Protein AF-A0A939KCB7-F1 (afdb_monomer)

Secondary structure (DSSP, 8-state):
-PPPP----EEEHHHHHHHHT--HHHHHHHHHTTSS--BSSSSS-EEEHHHHHHHH--STT----PPPHHHHHHHHHHHTT-HHHHHHHHHHHHHHHHHTPPPSS---TT--HHHHHHHHHHHHHHTT-HHHHHHHHHHHHTT-S--TT--TT-HHHHHHHHHHHHHHHHHHHHTT-HHHHHHHHHH-TT----------

Mean predicted align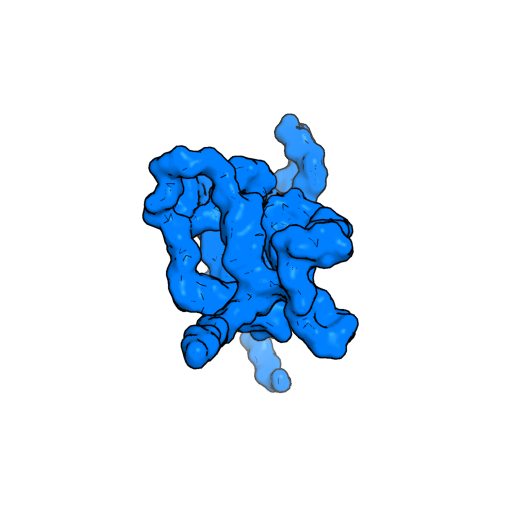ed error: 9.5 Å

Nearest PDB structures (foldseek):
  6amk-assembly1_B  TM=8.066E-01  e=1.937E+00  Streptomyces venezuelae
  6hc2-assembly4_S  TM=4.510E-01  e=2.033E+00  Homo sapiens
  3ro2-assembly1_A  TM=5.118E-01  e=3.640E+00  Mus musculus

Structure (mmCIF, N/CA/C/O backbone):
data_AF-A0A939KCB7-F1
#
_entry.id   AF-A0A939KCB7-F1
#
loop_
_atom_site.group_PDB
_atom_site.id
_atom_site.type_symbol
_atom_site.label_atom_id
_atom_site.label_alt_id
_atom_site.label_comp_id
_atom_site.label_asym_id
_atom_site.label_entity_id
_atom_site.label_seq_id
_atom_site.pdbx_PDB_ins_code
_atom_site.Cartn_x
_atom_site.Cartn_y
_atom_site.Cartn_z
_atom_site.occupancy
_atom_site.B_iso_or_equiv
_atom_site.auth_seq_id
_atom_site.auth_comp_id
_atom_site.auth_asym_id
_atom_site.auth_atom_id
_atom_site.pdbx_PDB_model_num
ATOM 1 N N . MET A 1 1 ? -38.068 9.676 14.113 1.00 33.22 1 MET A N 1
ATOM 2 C CA . MET A 1 1 ? -37.874 9.078 12.777 1.00 33.22 1 MET A CA 1
ATOM 3 C C . MET A 1 1 ? -36.392 9.150 12.496 1.00 33.22 1 MET A C 1
ATOM 5 O O . MET A 1 1 ? -35.868 10.243 12.338 1.00 33.22 1 MET A O 1
ATOM 9 N N . SER A 1 2 ? -35.721 8.011 12.637 1.00 35.91 2 SER A N 1
ATOM 10 C CA . SER A 1 2 ? -34.268 7.893 12.595 1.00 35.91 2 SER A CA 1
ATOM 11 C C . SER A 1 2 ? -33.735 8.398 11.261 1.00 35.91 2 SER A C 1
ATOM 13 O O . SER A 1 2 ? -34.166 7.926 10.210 1.00 35.91 2 SER A O 1
ATOM 15 N N . ALA A 1 3 ? -32.809 9.355 11.316 1.00 35.06 3 ALA A N 1
ATOM 16 C CA . ALA A 1 3 ? -31.925 9.624 10.198 1.00 35.06 3 ALA A CA 1
ATOM 17 C C . ALA A 1 3 ? -31.264 8.291 9.834 1.00 35.06 3 ALA A C 1
ATOM 19 O O . ALA A 1 3 ? -30.679 7.636 10.697 1.00 35.06 3 ALA A O 1
ATOM 20 N N . LEU A 1 4 ? -31.449 7.848 8.593 1.00 31.42 4 LEU A N 1
ATOM 21 C CA . LEU A 1 4 ? -30.715 6.711 8.060 1.00 31.42 4 LEU A CA 1
ATOM 22 C C . LEU A 1 4 ? -29.227 7.044 8.239 1.00 31.42 4 LEU A C 1
ATOM 24 O O . LEU A 1 4 ? -28.799 8.074 7.710 1.00 31.42 4 LEU A O 1
ATOM 28 N N . PRO A 1 5 ? -28.457 6.270 9.025 1.00 42.94 5 PRO A N 1
ATOM 29 C CA . PRO A 1 5 ? -27.040 6.538 9.157 1.00 42.94 5 PRO A CA 1
ATOM 30 C C . PRO A 1 5 ? -26.439 6.418 7.761 1.00 42.94 5 PRO A C 1
ATOM 32 O O . PRO A 1 5 ? -26.703 5.448 7.044 1.00 42.94 5 PRO A O 1
ATOM 35 N N . CYS A 1 6 ? -25.681 7.437 7.358 1.00 38.88 6 CYS A N 1
ATOM 36 C CA . CYS A 1 6 ? -24.806 7.383 6.195 1.00 38.88 6 CYS A CA 1
ATOM 37 C C . CYS A 1 6 ? -24.128 6.003 6.149 1.00 38.88 6 CYS A C 1
ATOM 39 O O . CYS A 1 6 ? -23.821 5.469 7.219 1.00 38.88 6 CYS A O 1
ATOM 41 N N . PRO A 1 7 ? -23.875 5.394 4.976 1.00 49.75 7 PRO A N 1
ATOM 42 C CA . PRO A 1 7 ? -23.088 4.169 4.941 1.00 49.75 7 PRO A CA 1
ATOM 43 C C . PRO A 1 7 ? -21.740 4.482 5.595 1.00 49.75 7 PRO A C 1
ATOM 45 O O . PRO A 1 7 ? -20.916 5.187 5.017 1.00 49.75 7 PRO A O 1
ATOM 48 N N . HIS A 1 8 ? -21.548 4.040 6.839 1.00 58.16 8 HIS A N 1
ATOM 49 C CA . HIS A 1 8 ? -20.306 4.248 7.561 1.00 58.16 8 HIS A CA 1
ATOM 50 C C . HIS A 1 8 ? -19.252 3.436 6.814 1.00 58.16 8 HIS A C 1
ATOM 52 O O . HIS A 1 8 ? -19.187 2.212 6.941 1.00 58.16 8 HIS A O 1
ATOM 58 N N . LEU A 1 9 ? -18.481 4.117 5.962 1.00 83.44 9 LEU A N 1
ATOM 59 C CA . LEU A 1 9 ? -17.358 3.527 5.250 1.00 83.44 9 LEU A CA 1
ATOM 60 C C . LEU A 1 9 ? -16.441 2.921 6.309 1.00 83.44 9 LEU A C 1
ATOM 62 O O . LEU A 1 9 ? -16.052 3.589 7.269 1.00 83.44 9 LEU A O 1
ATOM 66 N N . SER A 1 10 ? -16.191 1.625 6.181 1.00 89.44 10 SER A N 1
ATOM 67 C CA . SER A 1 10 ? -15.516 0.839 7.202 1.00 89.44 10 SER A CA 1
ATOM 68 C C . SER A 1 10 ? -14.275 0.191 6.618 1.00 89.44 10 SER A C 1
ATOM 70 O O . SER A 1 10 ? -14.244 -0.176 5.444 1.00 89.44 10 SER A O 1
ATOM 72 N N . ILE A 1 11 ? -13.238 0.098 7.441 1.00 91.88 11 ILE A N 1
ATOM 73 C CA . ILE A 1 11 ? -11.943 -0.468 7.065 1.00 91.88 11 ILE A CA 1
ATOM 74 C C . ILE A 1 11 ? -11.497 -1.477 8.113 1.00 91.88 11 ILE A C 1
ATOM 76 O O . ILE A 1 11 ? -11.948 -1.445 9.264 1.00 91.88 11 ILE A O 1
ATOM 80 N N . SER A 1 12 ? -10.611 -2.393 7.728 1.00 94.06 12 SER A N 1
ATOM 81 C CA . SER A 1 12 ? -10.072 -3.359 8.682 1.00 94.06 12 SER A CA 1
ATOM 82 C C . SER A 1 12 ? -9.201 -2.731 9.752 1.00 94.06 12 SER A C 1
ATOM 84 O O . SER A 1 12 ? -8.573 -1.691 9.559 1.00 94.06 12 SER A O 1
ATOM 86 N N . LEU A 1 13 ? -9.083 -3.449 10.871 1.00 93.25 13 LEU A N 1
ATOM 87 C CA . LEU A 1 13 ? -8.170 -3.078 11.951 1.00 93.25 13 LEU A CA 1
ATOM 88 C C . LEU A 1 13 ? -6.715 -2.974 11.490 1.00 93.25 13 LEU A C 1
ATOM 90 O O . LEU A 1 13 ? -5.961 -2.195 12.060 1.00 93.25 13 LEU A O 1
ATOM 94 N N . HIS A 1 14 ? -6.312 -3.755 10.483 1.00 92.81 14 HIS A N 1
ATOM 95 C CA . HIS A 1 14 ? -4.952 -3.710 9.956 1.00 92.81 14 HIS A CA 1
ATOM 96 C C . HIS A 1 14 ? -4.709 -2.419 9.172 1.00 92.81 14 HIS A C 1
ATOM 98 O O . HIS A 1 14 ? -3.740 -1.714 9.434 1.00 92.81 14 HIS A O 1
ATOM 104 N N . THR A 1 15 ? -5.629 -2.049 8.281 1.00 92.00 15 THR A N 1
ATOM 105 C CA . THR A 1 15 ? -5.545 -0.772 7.563 1.00 92.00 15 THR A CA 1
ATOM 106 C C . THR A 1 15 ? -5.639 0.412 8.525 1.00 92.00 15 THR A C 1
ATOM 108 O O . THR A 1 15 ? -4.845 1.341 8.419 1.00 92.00 15 THR A O 1
ATOM 111 N N . ALA A 1 16 ? -6.516 0.351 9.533 1.00 91.00 16 ALA A N 1
ATOM 112 C CA . ALA A 1 16 ? -6.577 1.361 10.590 1.00 91.00 16 ALA A CA 1
ATOM 113 C C . ALA A 1 16 ? -5.251 1.466 11.364 1.00 91.00 16 ALA A C 1
ATOM 115 O O . ALA A 1 16 ? -4.752 2.564 11.587 1.00 91.00 16 ALA A O 1
ATOM 116 N N . ALA A 1 17 ? -4.645 0.335 11.732 1.00 90.50 17 ALA A N 1
ATOM 117 C CA . ALA A 1 17 ? -3.353 0.279 12.410 1.00 90.50 17 ALA A CA 1
ATOM 118 C C . ALA A 1 17 ? -2.234 0.943 11.592 1.00 90.50 17 ALA A C 1
ATOM 120 O O . ALA A 1 17 ? -1.508 1.785 12.125 1.00 90.50 17 ALA A O 1
ATOM 121 N N . ILE A 1 18 ? -2.134 0.613 10.300 1.00 89.31 18 ILE A N 1
ATOM 122 C CA . ILE A 1 18 ? -1.138 1.194 9.392 1.00 89.31 18 ILE A CA 1
ATOM 123 C C . ILE A 1 18 ? -1.331 2.701 9.239 1.00 89.31 18 ILE A C 1
ATOM 125 O O . ILE A 1 18 ? -0.363 3.446 9.425 1.00 89.31 18 ILE A O 1
ATOM 129 N N . LEU A 1 19 ? -2.568 3.138 8.977 1.00 86.56 19 LEU A N 1
ATOM 130 C CA . LEU A 1 19 ? -2.904 4.552 8.810 1.00 86.56 19 LEU A CA 1
ATOM 131 C C . LEU A 1 19 ? -2.641 5.371 10.070 1.00 86.56 19 LEU A C 1
ATOM 133 O O . LEU A 1 19 ? -2.214 6.509 9.945 1.00 86.56 19 LEU A O 1
ATOM 137 N N . THR A 1 20 ? -2.867 4.801 11.261 1.00 84.81 20 THR A N 1
ATOM 138 C CA . THR A 1 20 ? -2.694 5.524 12.532 1.00 84.81 20 THR A CA 1
ATOM 139 C C . THR A 1 20 ? -1.366 5.259 13.241 1.00 84.81 20 THR A C 1
ATOM 141 O O . THR A 1 20 ? -1.188 5.701 14.375 1.00 84.81 20 THR A O 1
ATOM 144 N N . GLY A 1 21 ? -0.472 4.454 12.658 1.00 83.31 21 GLY A N 1
ATOM 145 C CA . GLY A 1 21 ? 0.775 4.036 13.311 1.00 83.31 21 GLY A CA 1
ATOM 146 C C . GLY A 1 21 ? 0.582 3.343 14.664 1.00 83.31 21 GLY A C 1
ATOM 147 O O . GLY A 1 21 ? 1.484 3.342 15.497 1.00 83.31 21 GLY A O 1
ATOM 148 N N . ARG A 1 22 ? -0.599 2.763 14.909 1.00 87.31 22 ARG A N 1
ATOM 149 C CA . ARG A 1 22 ? -0.951 2.068 16.158 1.00 87.31 22 ARG A CA 1
ATOM 150 C C . ARG A 1 22 ? -1.017 0.578 15.896 1.00 87.31 22 ARG A C 1
ATOM 152 O O . ARG A 1 22 ? -1.257 0.153 14.777 1.00 87.31 22 ARG A O 1
ATOM 159 N N . SER A 1 23 ? -0.874 -0.235 16.936 1.00 90.56 23 SER A N 1
ATOM 160 C CA . SER A 1 23 ? -1.036 -1.681 16.781 1.00 90.56 23 SER A CA 1
ATOM 161 C C . SER A 1 23 ? -2.497 -2.067 16.507 1.00 90.56 23 SER A C 1
ATOM 163 O O . SER A 1 23 ? -3.430 -1.418 16.990 1.00 90.56 23 SER A O 1
ATOM 165 N N . VAL A 1 24 ? -2.708 -3.193 15.819 1.00 92.94 24 VAL A N 1
ATOM 166 C CA . VAL A 1 24 ? -4.040 -3.814 15.673 1.00 92.94 24 VAL A CA 1
ATOM 167 C C . VAL A 1 24 ? -4.677 -4.074 17.043 1.00 92.94 24 VAL A C 1
ATOM 169 O O . VAL A 1 24 ? -5.867 -3.829 17.225 1.00 92.94 24 VAL A O 1
ATOM 172 N N . ARG A 1 25 ? -3.877 -4.487 18.036 1.00 93.56 25 ARG A N 1
ATOM 173 C CA . ARG A 1 25 ? -4.332 -4.718 19.415 1.00 93.56 25 ARG A CA 1
ATOM 174 C C . ARG A 1 25 ? -4.902 -3.455 20.060 1.00 93.56 25 ARG A C 1
ATOM 176 O O . ARG A 1 25 ? -5.875 -3.534 20.800 1.00 93.56 25 ARG A O 1
ATOM 183 N N . THR A 1 26 ? -4.331 -2.287 19.770 1.00 92.38 26 THR A N 1
ATOM 184 C CA . THR A 1 26 ? -4.851 -0.999 20.250 1.00 92.38 26 THR A CA 1
ATOM 185 C C . THR A 1 26 ? -6.258 -0.748 19.713 1.00 92.38 26 THR A C 1
ATOM 187 O O . THR A 1 26 ? -7.134 -0.324 20.462 1.00 92.38 26 THR A O 1
ATOM 190 N N . TRP A 1 27 ? -6.496 -1.050 18.436 1.00 93.38 27 TRP A N 1
ATOM 191 C CA . TRP A 1 27 ? -7.820 -0.940 17.824 1.00 93.38 27 TRP A CA 1
ATOM 192 C C . TRP A 1 27 ? -8.809 -1.980 18.363 1.00 93.38 27 TRP A C 1
ATOM 194 O O . TRP A 1 27 ? -9.948 -1.629 18.655 1.00 93.38 27 TRP A O 1
ATOM 204 N N . GLN A 1 28 ? -8.369 -3.224 18.575 1.00 93.12 28 GLN A N 1
ATOM 205 C CA . GLN A 1 28 ? -9.179 -4.266 19.222 1.00 93.12 28 GLN A CA 1
ATOM 206 C C . GLN A 1 28 ? -9.618 -3.845 20.629 1.00 93.12 28 GLN A C 1
ATOM 208 O O . GLN A 1 28 ? -10.805 -3.875 20.933 1.00 93.12 28 GLN A O 1
ATOM 213 N N . ARG A 1 29 ? -8.685 -3.352 21.449 1.00 93.38 29 ARG A N 1
ATOM 214 C CA . ARG A 1 29 ? -8.977 -2.860 22.799 1.00 93.38 29 ARG A CA 1
ATOM 215 C C . ARG A 1 29 ? -9.996 -1.715 22.792 1.00 93.38 29 ARG A C 1
ATOM 217 O O . ARG A 1 29 ? -10.907 -1.712 23.607 1.00 93.38 29 ARG A O 1
ATOM 224 N N . ARG A 1 30 ? -9.895 -0.767 21.849 1.00 92.44 30 ARG A N 1
ATOM 225 C CA . ARG A 1 30 ? -10.874 0.333 21.712 1.00 92.44 30 ARG A CA 1
ATOM 226 C C . ARG A 1 30 ? -12.285 -0.168 21.387 1.00 92.44 30 ARG A C 1
ATOM 228 O O . ARG A 1 30 ? -13.251 0.470 21.792 1.00 92.44 30 ARG A O 1
ATOM 235 N N . ILE A 1 31 ? -12.405 -1.285 20.671 1.00 91.88 31 ILE A N 1
ATOM 236 C CA . ILE A 1 31 ? -13.693 -1.944 20.425 1.00 91.88 31 ILE A CA 1
ATOM 237 C C . ILE A 1 31 ? -14.219 -2.590 21.712 1.00 91.88 31 ILE A C 1
ATOM 239 O O . ILE A 1 31 ? -15.386 -2.410 22.048 1.00 91.88 31 ILE A O 1
ATOM 243 N N . GLU A 1 32 ? -13.368 -3.317 22.438 1.00 92.19 32 GLU A N 1
ATOM 244 C CA . GLU A 1 32 ? -13.724 -3.985 23.702 1.00 92.19 32 GLU A CA 1
ATOM 245 C C . GLU A 1 32 ? -14.156 -2.988 24.788 1.00 92.19 32 GLU A C 1
ATOM 247 O O . GLU A 1 32 ? -15.101 -3.246 25.527 1.00 92.19 32 GLU A O 1
ATOM 252 N N . GLU A 1 33 ? -13.507 -1.824 24.845 1.00 92.94 33 GLU A N 1
ATOM 253 C CA . GLU A 1 33 ? -13.838 -0.718 25.753 1.00 92.94 33 GLU A CA 1
ATOM 254 C C . GLU A 1 33 ? -15.065 0.098 25.297 1.00 92.94 33 GLU A C 1
ATOM 256 O O . GLU A 1 33 ? -15.472 1.031 25.987 1.00 92.94 33 GLU A O 1
ATOM 261 N N . GLY A 1 34 ? -15.657 -0.216 24.137 1.00 89.25 34 GLY A N 1
ATOM 262 C CA . GLY A 1 34 ? -16.828 0.484 23.597 1.00 89.25 34 GLY A CA 1
ATOM 263 C C . GLY A 1 34 ? -16.543 1.882 23.032 1.00 89.25 34 GLY A C 1
ATOM 264 O O . GLY A 1 34 ? -17.478 2.616 22.723 1.00 89.25 34 GLY A O 1
ATOM 265 N N . LEU A 1 35 ? -15.269 2.255 22.869 1.00 88.12 35 LEU A N 1
ATOM 266 C CA . LEU A 1 35 ? -14.849 3.551 22.320 1.00 88.12 35 LEU A CA 1
ATOM 267 C C . LEU A 1 35 ? -15.041 3.642 20.800 1.00 88.12 35 LEU A C 1
ATOM 269 O O . LEU A 1 35 ? -15.098 4.739 20.251 1.00 88.12 35 LEU A O 1
ATOM 273 N N . VAL A 1 36 ? -15.078 2.501 20.108 1.00 89.25 36 VAL A N 1
ATOM 274 C CA . VAL A 1 36 ? -15.280 2.410 18.656 1.00 89.25 36 VAL A CA 1
ATOM 275 C C . VAL A 1 36 ? -16.256 1.267 18.371 1.00 89.25 36 VAL A C 1
ATOM 277 O O . VAL A 1 36 ? -16.038 0.162 18.872 1.00 89.25 36 VAL A O 1
ATOM 280 N N . PRO A 1 37 ? -17.313 1.475 17.566 1.00 88.56 37 PRO A N 1
ATOM 281 C CA . PRO A 1 37 ? -18.236 0.398 17.239 1.00 88.56 37 PRO A CA 1
ATOM 282 C C . PRO A 1 37 ? -17.540 -0.667 16.385 1.00 88.56 37 PRO A C 1
ATOM 284 O O . PRO A 1 37 ? -16.829 -0.355 15.426 1.00 88.56 37 PRO A O 1
ATOM 287 N N . ARG A 1 38 ? -17.781 -1.941 16.715 1.00 88.50 38 ARG A N 1
ATOM 288 C CA . ARG A 1 38 ? -17.391 -3.067 15.862 1.00 88.50 38 ARG A CA 1
ATOM 289 C C . ARG A 1 38 ? -18.345 -3.154 14.678 1.00 88.50 38 ARG A C 1
ATOM 291 O O . ARG A 1 38 ? -19.547 -3.312 14.870 1.00 88.50 38 ARG A O 1
ATOM 298 N N . LEU A 1 39 ? -17.796 -3.128 13.473 1.00 87.31 39 LEU A N 1
ATOM 299 C CA . LEU A 1 39 ? -18.515 -3.409 12.234 1.00 87.31 39 LEU A CA 1
ATOM 300 C C . LEU A 1 39 ? -18.019 -4.740 11.637 1.00 87.31 39 LEU A C 1
ATOM 302 O O . LEU A 1 39 ? -16.933 -5.218 11.980 1.00 87.31 39 LEU A O 1
ATOM 306 N N . GLY A 1 40 ? -18.816 -5.340 10.750 1.00 78.69 40 GLY A N 1
ATOM 307 C CA . GLY A 1 40 ? -18.502 -6.604 10.074 1.00 78.69 40 GLY A CA 1
ATOM 308 C C . GLY A 1 40 ? -19.276 -7.821 10.597 1.00 78.69 40 GLY A C 1
ATOM 309 O O . GLY A 1 40 ? -19.877 -7.812 11.667 1.00 78.69 40 GLY A O 1
ATOM 310 N N . ASP A 1 41 ? -19.234 -8.886 9.811 1.00 68.12 41 ASP A N 1
ATOM 311 C CA . ASP A 1 41 ? -19.969 -10.155 9.903 1.00 68.12 41 ASP A CA 1
ATOM 312 C C . ASP A 1 41 ? -19.268 -11.227 10.768 1.00 68.12 41 ASP A C 1
ATOM 314 O O . ASP A 1 41 ? -19.559 -12.418 10.691 1.00 68.12 41 ASP A O 1
ATOM 318 N N . GLY A 1 42 ? -18.344 -10.810 11.639 1.00 64.88 42 GLY A N 1
ATOM 319 C CA . GLY A 1 42 ? -17.694 -11.670 12.636 1.00 64.88 42 GLY A CA 1
ATOM 320 C C . GLY A 1 42 ? -16.343 -12.244 12.202 1.00 64.88 42 GLY A C 1
ATOM 321 O O . GLY A 1 42 ? -15.441 -12.296 13.038 1.00 64.88 42 GLY A O 1
ATOM 322 N N . VAL A 1 43 ? -16.161 -12.569 10.915 1.00 72.06 43 VAL A N 1
ATOM 323 C CA . VAL A 1 43 ? -14.888 -13.086 10.362 1.00 72.06 43 VAL A CA 1
ATOM 324 C C . VAL A 1 43 ? -13.823 -11.990 10.298 1.00 72.06 43 VAL A C 1
ATOM 326 O O . VAL A 1 43 ? -12.667 -12.208 10.659 1.00 72.06 43 VAL A O 1
ATOM 329 N N . ARG A 1 44 ? -14.219 -10.781 9.887 1.00 80.12 44 ARG A N 1
ATOM 330 C CA . ARG A 1 44 ? -13.338 -9.615 9.790 1.00 80.12 44 ARG A CA 1
ATOM 331 C C . ARG A 1 44 ? -13.877 -8.498 10.671 1.00 80.12 44 ARG A C 1
ATOM 333 O O . ARG A 1 44 ? -14.991 -8.025 10.475 1.00 80.12 44 ARG A O 1
ATOM 340 N N . ALA A 1 45 ? -13.085 -8.074 11.651 1.00 87.50 45 ALA A N 1
ATOM 341 C CA . ALA A 1 45 ? -13.414 -6.896 12.442 1.00 87.50 45 ALA A CA 1
ATOM 342 C C . ALA A 1 45 ? -13.124 -5.632 11.623 1.00 87.50 45 ALA A C 1
ATOM 344 O O . ALA A 1 45 ? -11.998 -5.431 11.152 1.00 87.50 45 ALA A O 1
ATOM 345 N N . LEU A 1 46 ? -14.143 -4.794 11.469 1.00 91.31 46 LEU A N 1
ATOM 346 C CA . LEU A 1 46 ? -14.067 -3.503 10.804 1.00 91.31 46 LEU A CA 1
ATOM 347 C C . LEU A 1 46 ? -14.359 -2.387 11.807 1.00 91.31 46 LEU A C 1
ATOM 349 O O . LEU A 1 46 ? -15.054 -2.589 12.807 1.00 91.31 46 LEU A O 1
ATOM 353 N N . VAL A 1 47 ? -13.838 -1.202 11.517 1.00 91.38 47 VAL A N 1
ATOM 354 C CA . VAL A 1 47 ? -14.116 0.033 12.257 1.00 91.38 47 VAL A CA 1
ATOM 355 C C . VAL A 1 47 ? -14.573 1.116 11.286 1.00 91.38 47 VAL A C 1
ATOM 357 O O . VAL A 1 47 ? -14.143 1.105 10.128 1.00 91.38 47 VAL A O 1
ATOM 360 N N . PRO A 1 48 ? -15.440 2.047 11.715 1.00 90.75 48 PRO A N 1
ATOM 361 C CA . PRO A 1 48 ? -15.797 3.191 10.889 1.00 90.75 48 PRO A CA 1
ATOM 362 C C . PRO A 1 48 ? -14.557 4.050 10.630 1.00 90.75 48 PRO A C 1
ATOM 364 O O . PRO A 1 48 ? -13.794 4.344 11.553 1.00 90.75 48 PRO A O 1
ATOM 367 N N . PHE A 1 49 ? -14.372 4.478 9.382 1.00 87.19 49 PHE A N 1
ATOM 368 C CA . PHE A 1 49 ? -13.235 5.307 8.986 1.00 87.19 49 PHE A CA 1
ATOM 369 C C . PHE A 1 49 ? -13.183 6.630 9.762 1.00 87.19 49 PHE A C 1
ATOM 371 O O . PHE A 1 49 ? -12.106 7.087 10.119 1.00 87.19 49 PHE A O 1
ATOM 378 N N . GLU A 1 50 ? -14.337 7.180 10.135 1.00 85.38 50 GLU A N 1
ATOM 379 C CA . GLU A 1 50 ? -14.439 8.383 10.968 1.00 85.38 50 GLU A CA 1
ATOM 380 C C . GLU A 1 50 ? -13.686 8.246 12.305 1.00 85.38 50 GLU A C 1
ATOM 382 O O . GLU A 1 50 ? -12.951 9.145 12.704 1.00 85.38 50 GLU A O 1
ATOM 387 N N . ALA A 1 51 ? -13.772 7.085 12.967 1.00 86.69 51 ALA A N 1
ATOM 388 C CA . ALA A 1 51 ? -13.028 6.840 14.204 1.00 86.69 51 ALA A CA 1
ATOM 389 C C . ALA A 1 51 ? -11.509 6.773 13.967 1.00 86.69 51 ALA A C 1
ATOM 391 O O . ALA A 1 51 ? -10.719 7.097 14.857 1.00 86.69 51 ALA A O 1
ATOM 392 N N . VAL A 1 52 ? -11.097 6.347 12.770 1.00 86.69 52 VAL A N 1
ATOM 393 C CA . VAL A 1 52 ? -9.697 6.325 12.327 1.00 86.69 52 VAL A CA 1
ATOM 394 C C . VAL A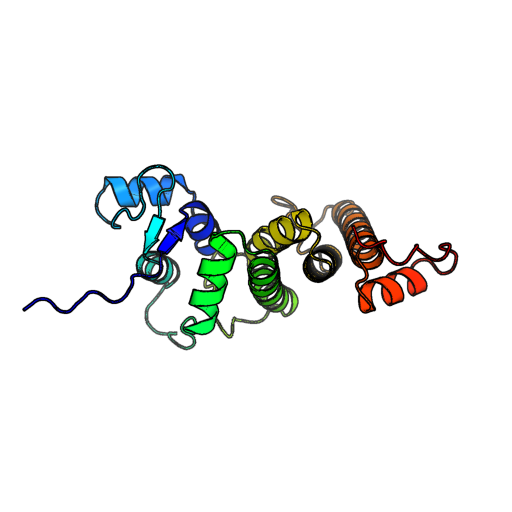 1 52 ? -9.213 7.746 12.053 1.00 86.69 52 VAL A C 1
ATOM 396 O O . VAL A 1 52 ? -8.153 8.113 12.553 1.00 86.69 52 VAL A O 1
ATOM 399 N N . GLN A 1 53 ? -10.013 8.573 11.376 1.00 81.56 53 GLN A N 1
ATOM 400 C CA . GLN A 1 53 ? -9.726 9.995 11.136 1.00 81.56 53 GLN A CA 1
ATOM 401 C C . GLN A 1 53 ? -9.532 10.771 12.439 1.00 81.56 53 GLN A C 1
ATOM 403 O O . GLN A 1 53 ? -8.488 11.391 12.628 1.00 81.56 53 GLN A O 1
ATOM 408 N N . GLN A 1 54 ? -10.451 10.620 13.392 1.00 80.56 54 GLN A N 1
ATOM 409 C CA . GLN A 1 54 ? -10.343 11.235 14.722 1.00 80.56 54 GLN A CA 1
ATOM 410 C C . GLN A 1 54 ? -9.084 10.801 15.488 1.00 80.56 54 GLN A C 1
ATOM 412 O O . GLN A 1 54 ? -8.609 11.504 16.373 1.00 80.56 54 GLN A O 1
ATOM 417 N N . SER A 1 55 ? -8.540 9.619 15.185 1.00 78.44 55 SER A N 1
ATOM 418 C CA . SER A 1 55 ? -7.299 9.134 15.787 1.00 78.44 55 SER A CA 1
ATOM 419 C C . SER A 1 55 ? -6.035 9.652 15.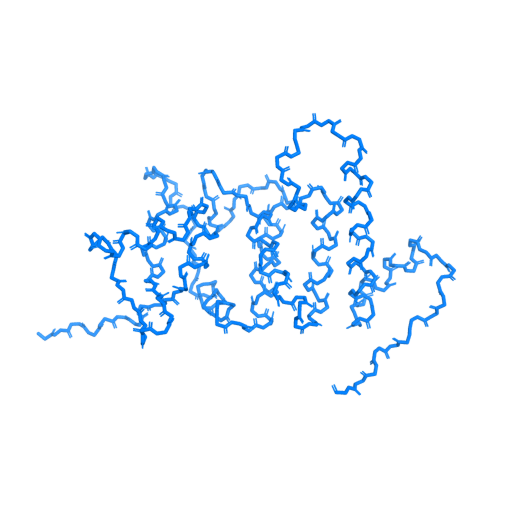087 1.00 78.44 55 SER A C 1
ATOM 421 O O . SER A 1 55 ? -4.952 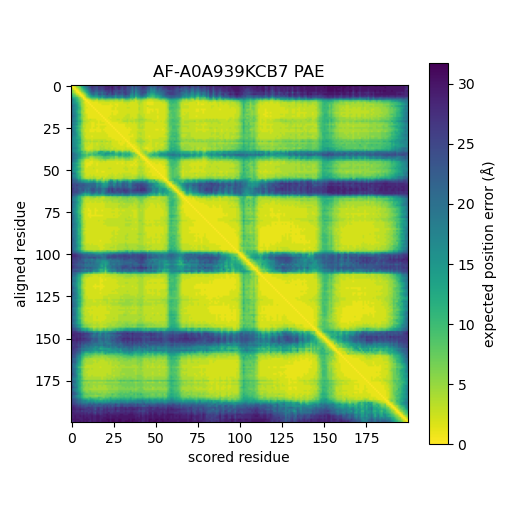9.490 15.656 1.00 78.44 55 SER A O 1
ATOM 423 N N . MET A 1 56 ? -6.154 10.200 13.874 1.00 74.88 56 MET A N 1
ATOM 424 C CA . MET A 1 56 ? -5.065 10.826 13.110 1.00 74.88 56 MET A CA 1
ATOM 425 C C . MET A 1 56 ? -4.984 12.339 13.365 1.00 74.88 56 MET A C 1
ATOM 427 O O . MET A 1 56 ? -3.905 12.917 13.265 1.00 74.88 56 MET A O 1
ATOM 431 N N . GLU A 1 57 ? -6.104 12.973 13.717 1.00 65.12 57 GLU A N 1
ATOM 432 C CA . GLU A 1 57 ? -6.183 14.394 14.057 1.00 65.12 57 GLU A CA 1
ATOM 433 C C . GLU A 1 57 ? -5.579 14.661 15.451 1.00 65.12 57 GLU A C 1
ATOM 435 O O . GLU A 1 57 ? -6.127 14.275 16.483 1.00 65.12 57 GLU A O 1
ATOM 440 N N . GLY A 1 58 ? -4.416 15.319 15.490 1.00 54.69 58 GLY A N 1
ATOM 441 C CA . GLY A 1 58 ? -3.795 15.850 16.706 1.00 54.69 58 GLY A CA 1
ATOM 442 C C . GLY A 1 58 ? -3.735 17.381 16.662 1.00 54.69 58 GLY A C 1
ATOM 443 O O . GLY A 1 58 ? -3.319 17.933 15.655 1.00 54.69 58 GLY A O 1
ATOM 444 N N . VAL A 1 59 ? -4.128 18.024 17.771 1.00 37.69 59 VAL A N 1
ATOM 445 C CA . VAL A 1 59 ? -4.287 19.479 18.017 1.00 37.69 59 VAL A CA 1
ATOM 446 C C . VAL A 1 59 ? -5.262 20.200 17.054 1.00 37.69 59 VAL A C 1
ATOM 448 O O . VAL A 1 59 ? -4.985 20.345 15.867 1.00 37.69 59 VAL A O 1
ATOM 451 N N . PRO A 1 60 ? -6.405 20.716 17.553 1.00 40.69 60 PRO A N 1
ATOM 452 C CA . PRO A 1 60 ? -7.344 21.479 16.736 1.00 40.69 60 PRO A CA 1
ATOM 453 C C . PRO A 1 60 ? -6.718 22.808 16.291 1.00 40.69 60 PRO A C 1
ATOM 455 O O . PRO A 1 60 ? -6.284 23.598 17.126 1.00 40.69 60 PRO A O 1
ATOM 458 N N . GLY A 1 61 ? -6.693 23.061 14.981 1.00 44.53 61 GLY A N 1
ATOM 459 C CA . GLY A 1 61 ? -6.217 24.330 14.415 1.00 44.53 61 GLY A CA 1
ATOM 460 C C . GLY A 1 61 ? -5.719 24.246 12.972 1.00 44.53 61 GLY A C 1
ATOM 461 O O . GLY A 1 61 ? -5.813 25.231 12.249 1.00 44.53 61 GLY A O 1
ATOM 462 N N . GLU A 1 62 ? -5.279 23.069 12.520 1.00 44.38 62 GLU A N 1
ATOM 463 C CA . GLU A 1 62 ? -4.767 22.852 11.156 1.00 44.38 62 GLU A CA 1
ATOM 464 C C . GLU A 1 62 ? -5.676 21.928 10.332 1.00 44.38 62 GLU A C 1
ATOM 466 O O . GLU A 1 62 ? -5.225 21.040 9.611 1.00 44.38 62 GLU A O 1
ATOM 471 N N . ALA A 1 63 ? -6.994 22.128 10.421 1.00 46.12 63 ALA A N 1
ATOM 472 C CA . ALA A 1 63 ? -7.948 21.477 9.524 1.00 46.12 63 ALA A CA 1
ATOM 473 C C . ALA A 1 63 ? -7.871 22.115 8.126 1.00 46.12 63 ALA A C 1
ATOM 475 O O . ALA A 1 63 ? -8.784 22.820 7.703 1.00 46.12 63 ALA A O 1
ATOM 476 N N . ALA A 1 64 ? -6.754 21.917 7.425 1.00 41.75 64 ALA A N 1
ATOM 477 C CA . ALA A 1 64 ? -6.598 22.388 6.055 1.00 41.75 64 ALA A CA 1
ATOM 478 C C . ALA A 1 64 ? -6.928 21.314 5.014 1.00 41.75 64 ALA A C 1
ATOM 480 O O . ALA A 1 64 ? -7.309 21.687 3.916 1.00 41.75 64 ALA A O 1
ATOM 481 N N . ASN A 1 65 ? -6.864 20.013 5.326 1.00 53.88 65 ASN A N 1
ATOM 482 C CA . ASN A 1 65 ? -7.090 18.972 4.320 1.00 53.88 65 ASN A CA 1
ATOM 483 C C . ASN A 1 65 ? -7.836 17.767 4.905 1.00 53.88 65 ASN A C 1
ATOM 485 O O . ASN A 1 65 ? -7.258 16.944 5.603 1.00 53.88 65 ASN A O 1
ATOM 489 N N . ALA A 1 66 ? -9.132 17.654 4.620 1.00 65.31 66 ALA A N 1
ATOM 490 C CA . ALA A 1 66 ? -9.896 16.439 4.886 1.00 65.31 66 ALA A CA 1
ATOM 491 C C . ALA A 1 66 ? -9.657 15.423 3.758 1.00 65.31 66 ALA A C 1
ATOM 493 O O . ALA A 1 66 ? -9.482 15.807 2.602 1.00 65.31 66 ALA A O 1
ATOM 494 N N . TRP A 1 67 ? -9.677 14.126 4.076 1.00 74.94 67 TRP A N 1
ATOM 495 C CA . TRP A 1 67 ? -9.716 13.075 3.054 1.00 74.94 67 TRP A CA 1
ATOM 496 C C . TRP A 1 67 ? -10.915 13.312 2.132 1.00 74.94 67 TRP A C 1
ATOM 498 O O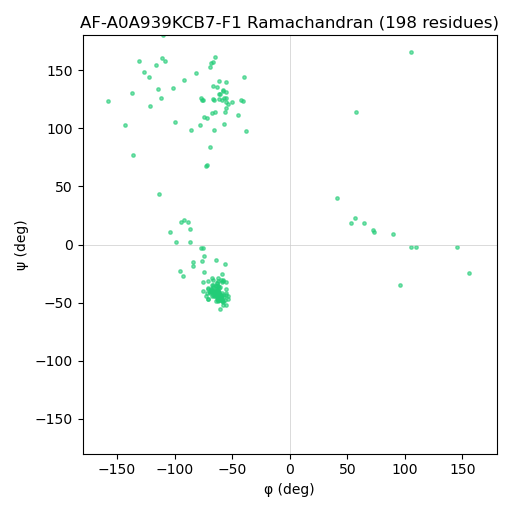 . TRP A 1 67 ? -12.044 13.442 2.619 1.00 74.94 67 TRP A O 1
ATOM 508 N N . SER A 1 68 ? -10.696 13.376 0.817 1.00 80.75 68 SER A N 1
ATOM 509 C CA . SER A 1 68 ? -11.811 13.545 -0.113 1.00 80.75 68 SER A CA 1
ATOM 510 C C . SER A 1 68 ? -12.677 12.284 -0.136 1.00 80.75 68 SER A C 1
ATOM 512 O O . SER A 1 68 ? -12.206 11.181 0.147 1.00 80.75 68 SER A O 1
ATOM 514 N N . ALA A 1 69 ? -13.948 12.412 -0.528 1.00 81.75 69 ALA A N 1
ATOM 515 C CA . ALA A 1 69 ? -14.830 11.250 -0.678 1.00 81.75 69 ALA A CA 1
ATOM 516 C C . ALA A 1 69 ? -14.240 10.186 -1.629 1.00 81.75 69 ALA A C 1
ATOM 518 O O . ALA A 1 69 ? -14.421 8.987 -1.417 1.00 81.75 69 ALA A O 1
ATOM 519 N N . GLN A 1 70 ? -13.489 10.627 -2.644 1.00 84.50 70 GLN A N 1
ATOM 520 C CA . GLN A 1 70 ? -12.798 9.752 -3.584 1.00 84.50 70 GLN A CA 1
ATOM 521 C C . GLN A 1 70 ? -11.629 9.003 -2.929 1.00 84.50 70 GLN A C 1
ATOM 523 O O . GLN A 1 70 ? -11.457 7.809 -3.187 1.00 84.50 70 GLN A O 1
ATOM 528 N N . ASP A 1 71 ? -10.864 9.658 -2.056 1.00 85.19 71 ASP A N 1
ATOM 529 C CA . ASP A 1 71 ? -9.755 9.022 -1.334 1.00 85.19 71 ASP A CA 1
ATOM 530 C C . ASP A 1 71 ? -10.280 7.957 -0.376 1.00 85.19 71 ASP A C 1
ATOM 532 O O . ASP A 1 71 ? -9.777 6.836 -0.355 1.00 85.19 71 ASP A O 1
ATOM 536 N N . VAL A 1 72 ? -11.355 8.260 0.361 1.00 86.44 72 VAL A N 1
ATOM 537 C CA . VAL A 1 72 ? -11.980 7.283 1.266 1.00 86.44 72 VAL A CA 1
ATOM 538 C C . VAL A 1 72 ? -12.536 6.091 0.485 1.00 86.44 72 VAL A C 1
ATOM 540 O O . VAL A 1 72 ? -12.385 4.945 0.906 1.00 86.44 72 VAL A O 1
ATOM 543 N N . GLN A 1 73 ? -13.141 6.320 -0.682 1.00 89.88 73 GLN A N 1
ATOM 544 C CA . GLN A 1 73 ? -13.640 5.225 -1.513 1.00 89.88 73 GLN A CA 1
ATOM 545 C C . GLN A 1 73 ? -12.509 4.362 -2.088 1.00 89.88 73 GLN A C 1
ATOM 547 O O . GLN A 1 73 ? -12.622 3.134 -2.113 1.00 89.88 73 GLN A O 1
ATOM 552 N N . THR A 1 74 ? -11.410 4.985 -2.509 1.00 91.69 74 THR A N 1
ATOM 553 C CA . THR A 1 74 ? -10.213 4.275 -2.983 1.00 91.69 74 THR A CA 1
ATOM 554 C C . THR A 1 74 ? -9.579 3.475 -1.847 1.00 91.69 74 THR A C 1
ATOM 556 O O . THR A 1 74 ? -9.235 2.311 -2.037 1.00 91.69 74 THR A O 1
ATOM 559 N N . LEU A 1 75 ? -9.527 4.036 -0.638 1.00 91.94 75 LEU A N 1
ATOM 560 C CA . LEU A 1 75 ? -9.052 3.349 0.558 1.00 91.94 75 LEU A CA 1
ATOM 561 C C . LEU A 1 75 ? -9.884 2.109 0.888 1.00 91.94 75 LEU A C 1
ATOM 563 O O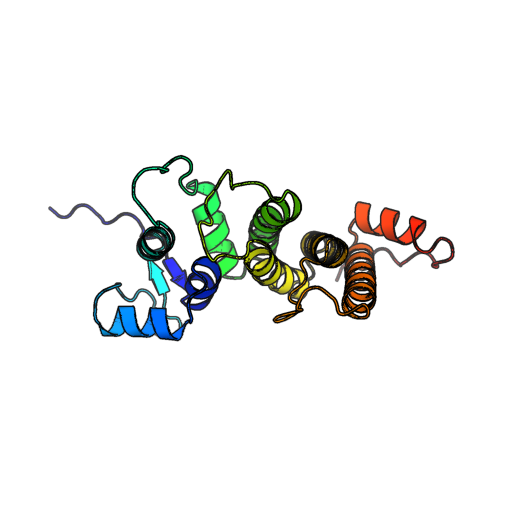 . LEU A 1 75 ? -9.316 1.052 1.152 1.00 91.94 75 LEU A O 1
ATOM 567 N N . VAL A 1 76 ? -11.215 2.213 0.868 1.00 92.19 76 VAL A N 1
ATOM 568 C CA . VAL A 1 76 ? -12.095 1.066 1.144 1.00 92.19 76 VAL A CA 1
ATOM 569 C C . VAL A 1 76 ? -11.898 -0.028 0.096 1.00 92.19 76 VAL A C 1
ATOM 571 O O . VAL A 1 76 ? -11.746 -1.193 0.452 1.00 92.19 76 VAL A O 1
ATOM 574 N N . ARG A 1 77 ? -11.819 0.326 -1.191 1.00 94.69 77 ARG A N 1
ATOM 575 C CA . ARG A 1 77 ? -11.505 -0.628 -2.269 1.00 94.69 77 ARG A CA 1
ATOM 576 C C . ARG A 1 77 ? -10.140 -1.296 -2.076 1.00 94.69 77 ARG A C 1
ATOM 578 O O . ARG A 1 77 ? -10.019 -2.512 -2.219 1.00 94.69 77 ARG A O 1
ATOM 585 N N . ALA A 1 78 ? -9.128 -0.521 -1.693 1.00 95.38 78 ALA A N 1
ATOM 586 C CA . ALA A 1 78 ? -7.790 -1.031 -1.417 1.00 95.38 78 ALA A CA 1
ATOM 587 C C . ALA A 1 78 ? -7.781 -1.999 -0.219 1.00 95.38 78 ALA A C 1
ATOM 589 O O . ALA A 1 78 ? -7.167 -3.069 -0.284 1.00 95.38 78 ALA A O 1
ATOM 590 N N . ASP A 1 79 ? -8.507 -1.654 0.850 1.00 94.62 79 ASP A N 1
ATOM 591 C CA . ASP A 1 79 ? -8.691 -2.484 2.044 1.00 94.62 7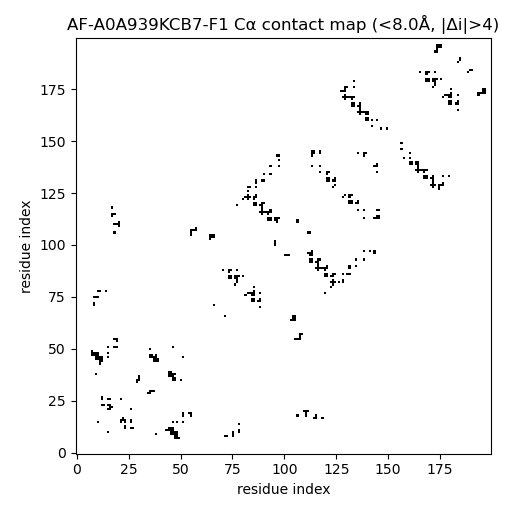9 ASP A CA 1
ATOM 592 C C . ASP A 1 79 ? -9.427 -3.796 1.735 1.00 94.62 79 ASP A C 1
ATOM 594 O O . ASP A 1 79 ? -9.124 -4.819 2.352 1.00 94.62 79 ASP A O 1
ATOM 598 N N . LEU A 1 80 ? -10.347 -3.786 0.767 1.00 93.06 80 LEU A N 1
ATOM 599 C CA . LEU A 1 80 ? -11.043 -4.978 0.270 1.00 93.06 80 LEU A CA 1
ATOM 600 C C . LEU A 1 80 ? -10.174 -5.870 -0.626 1.00 93.06 80 LEU A C 1
ATOM 602 O O . LEU A 1 80 ? -10.571 -6.995 -0.915 1.00 93.06 80 LEU A O 1
ATOM 606 N N . GLY A 1 81 ? -8.988 -5.411 -1.026 1.00 94.69 81 GLY A N 1
ATOM 607 C CA . GLY A 1 81 ? -8.037 -6.219 -1.787 1.00 94.69 81 GLY A CA 1
ATOM 608 C C . GLY A 1 81 ? -7.849 -5.801 -3.242 1.00 94.69 81 GLY A C 1
ATOM 609 O O . GLY A 1 81 ? -7.019 -6.402 -3.912 1.00 94.69 81 GLY A O 1
ATOM 610 N N . GLU A 1 82 ? -8.564 -4.793 -3.744 1.00 97.38 82 GLU A N 1
ATOM 611 C CA . GLU A 1 82 ? -8.501 -4.429 -5.162 1.00 97.38 82 GLU A CA 1
ATOM 612 C C . GLU A 1 82 ? -7.102 -3.917 -5.551 1.00 97.38 82 GLU A C 1
ATOM 614 O O . GLU A 1 82 ? -6.681 -2.849 -5.101 1.00 97.38 82 GLU A O 1
ATOM 619 N N . ALA A 1 83 ? -6.396 -4.658 -6.414 1.00 96.75 83 ALA A N 1
ATOM 620 C CA . ALA A 1 83 ? -5.005 -4.383 -6.792 1.00 96.75 83 ALA A CA 1
ATOM 621 C C . ALA A 1 83 ? -4.781 -2.951 -7.305 1.00 96.75 83 ALA A C 1
ATOM 623 O O . ALA A 1 83 ? -3.841 -2.269 -6.896 1.00 96.75 83 ALA A O 1
ATOM 624 N N . LEU A 1 84 ? -5.675 -2.467 -8.172 1.00 96.69 84 LEU A N 1
ATOM 625 C CA . LEU A 1 84 ? -5.577 -1.127 -8.743 1.00 96.69 84 LEU A CA 1
ATOM 626 C C . LEU A 1 84 ? -5.810 -0.041 -7.685 1.00 96.69 84 LEU A C 1
ATOM 628 O O . LEU A 1 84 ? -5.085 0.948 -7.660 1.00 96.69 84 LEU A O 1
ATOM 632 N N . ALA A 1 85 ? -6.762 -0.239 -6.769 1.00 96.69 85 ALA A N 1
ATOM 633 C CA . ALA A 1 85 ? -6.995 0.691 -5.665 1.00 96.69 85 ALA A CA 1
ATOM 634 C C . ALA A 1 85 ? -5.824 0.708 -4.670 1.00 96.69 85 ALA A C 1
ATOM 636 O O . ALA A 1 85 ? -5.443 1.770 -4.181 1.00 96.69 85 ALA A O 1
ATOM 637 N N . GLN A 1 86 ? -5.217 -0.451 -4.400 1.00 97.75 86 GLN A N 1
ATOM 638 C CA . GLN A 1 86 ? -4.003 -0.553 -3.590 1.00 97.75 86 GLN A CA 1
ATOM 639 C C . GLN A 1 86 ? -2.836 0.194 -4.244 1.00 97.75 86 GLN A C 1
ATOM 641 O O . GLN A 1 86 ? -2.194 1.008 -3.588 1.00 97.75 86 GLN A O 1
ATOM 646 N N . ALA A 1 87 ? -2.607 0.012 -5.547 1.00 97.19 87 ALA A N 1
ATOM 647 C CA . ALA A 1 87 ? -1.581 0.768 -6.264 1.00 97.19 87 ALA A CA 1
ATOM 648 C C . ALA A 1 87 ? -1.862 2.276 -6.266 1.00 97.19 87 ALA A C 1
ATOM 650 O O . ALA A 1 87 ? -0.945 3.072 -6.067 1.00 97.19 87 ALA A O 1
ATOM 651 N N . GLN A 1 88 ? -3.128 2.674 -6.427 1.00 95.88 88 GLN A N 1
ATOM 652 C CA . GLN A 1 88 ? -3.548 4.070 -6.341 1.00 95.88 88 GLN A CA 1
ATOM 653 C C . GLN A 1 88 ? -3.245 4.661 -4.959 1.00 95.88 88 GLN A C 1
ATOM 655 O O . GLN A 1 88 ? -2.489 5.630 -4.896 1.00 95.88 88 GLN A O 1
ATOM 660 N N . MET A 1 89 ? -3.730 4.063 -3.862 1.00 93.88 89 MET A N 1
ATOM 661 C CA . MET A 1 89 ? -3.442 4.567 -2.507 1.00 93.88 89 MET A CA 1
ATOM 662 C C . MET A 1 89 ? -1.944 4.569 -2.213 1.00 93.88 89 MET A C 1
ATOM 664 O O . MET A 1 89 ? -1.403 5.562 -1.733 1.00 93.88 89 MET A O 1
ATOM 668 N N . GLY A 1 90 ? -1.261 3.476 -2.549 1.00 93.94 90 GLY A N 1
ATOM 669 C CA . GLY A 1 90 ? 0.175 3.339 -2.358 1.00 93.94 90 GLY A CA 1
ATOM 670 C C . GLY A 1 90 ? 0.972 4.432 -3.071 1.00 93.94 90 GLY A C 1
ATOM 671 O O . GLY A 1 90 ? 1.837 5.053 -2.460 1.00 93.94 90 GLY A O 1
ATOM 672 N N . SER A 1 91 ? 0.641 4.737 -4.330 1.00 93.88 91 SER A N 1
ATOM 673 C CA . SER A 1 91 ? 1.316 5.790 -5.103 1.00 93.88 91 SER A CA 1
ATOM 674 C C . SER A 1 91 ? 1.079 7.198 -4.550 1.00 93.88 91 SER A C 1
ATOM 676 O O . SER A 1 91 ? 1.994 8.022 -4.564 1.00 93.88 91 SER A O 1
ATOM 678 N N . GLN A 1 92 ? -0.113 7.473 -4.011 1.00 90.69 92 GLN A N 1
ATOM 679 C CA . GLN A 1 92 ? -0.414 8.757 -3.373 1.00 90.69 92 GLN A CA 1
ATOM 680 C C . GLN A 1 92 ? 0.462 8.966 -2.134 1.00 90.69 92 GLN A C 1
ATOM 682 O O . GLN A 1 92 ? 1.114 10.003 -2.008 1.00 90.69 92 GLN A O 1
ATOM 687 N N . PHE A 1 93 ? 0.545 7.962 -1.257 1.00 89.00 93 PHE A N 1
ATOM 688 C CA . PHE A 1 93 ? 1.417 8.020 -0.083 1.00 89.00 93 PHE A CA 1
ATOM 689 C C . PHE A 1 93 ? 2.906 8.020 -0.456 1.00 89.00 93 PHE A C 1
ATOM 691 O O . PHE A 1 93 ? 3.685 8.730 0.177 1.00 89.00 93 PHE A O 1
ATOM 698 N N . ALA A 1 94 ? 3.305 7.309 -1.516 1.00 90.19 94 ALA A N 1
ATOM 699 C CA . ALA A 1 94 ? 4.684 7.322 -2.003 1.00 90.19 94 ALA A CA 1
ATOM 700 C C . ALA A 1 94 ? 5.093 8.721 -2.473 1.00 90.19 94 ALA A C 1
ATOM 702 O O . ALA A 1 94 ? 6.177 9.198 -2.147 1.00 90.19 94 ALA A O 1
ATOM 703 N N . LEU A 1 95 ? 4.207 9.410 -3.197 1.00 87.75 95 LEU A N 1
ATOM 704 C CA . LEU A 1 95 ? 4.442 10.777 -3.646 1.00 87.75 95 LEU A CA 1
ATOM 705 C C . LEU A 1 95 ? 4.584 11.752 -2.470 1.00 87.75 95 LEU A C 1
ATOM 707 O O . LEU A 1 95 ? 5.424 12.650 -2.527 1.00 87.75 95 LEU A O 1
ATOM 711 N N . LEU A 1 96 ? 3.785 11.578 -1.412 1.00 82.25 96 LEU A N 1
ATOM 712 C CA . LEU A 1 96 ? 3.918 12.360 -0.180 1.00 82.25 96 LEU A CA 1
ATOM 713 C C . LEU A 1 96 ? 5.282 12.124 0.481 1.00 82.25 96 LEU A C 1
ATOM 715 O O . LEU A 1 96 ? 5.973 13.091 0.800 1.00 82.25 96 LEU A O 1
ATOM 719 N N . ALA A 1 97 ? 5.693 10.861 0.613 1.00 82.25 97 ALA A N 1
ATOM 720 C CA . ALA A 1 97 ? 6.974 10.489 1.208 1.00 82.25 97 ALA A CA 1
ATOM 721 C C . ALA A 1 97 ? 8.169 11.056 0.414 1.00 82.25 97 ALA A C 1
ATOM 723 O O . ALA A 1 97 ? 9.047 11.699 0.984 1.00 82.25 97 ALA A O 1
ATOM 724 N N . LEU A 1 98 ? 8.162 10.905 -0.915 1.00 83.69 98 LEU A N 1
ATOM 725 C CA . LEU A 1 98 ? 9.244 11.349 -1.803 1.00 83.69 98 LEU A CA 1
ATOM 726 C C . LEU A 1 98 ? 9.407 12.872 -1.866 1.00 83.69 98 LEU A C 1
ATOM 728 O O . LEU A 1 98 ? 10.508 13.365 -2.097 1.00 83.69 98 LEU A O 1
ATOM 732 N N . ARG A 1 99 ? 8.324 13.638 -1.699 1.00 81.00 99 ARG A N 1
ATOM 733 C CA . ARG A 1 99 ? 8.397 15.106 -1.726 1.00 81.00 99 ARG A CA 1
ATOM 734 C C . ARG A 1 99 ? 8.976 15.697 -0.442 1.00 81.00 99 ARG A C 1
ATOM 736 O O . ARG A 1 99 ? 9.259 16.893 -0.435 1.00 81.00 99 ARG A O 1
ATOM 743 N N . GLY A 1 100 ? 9.070 14.918 0.642 1.00 62.72 100 GLY A N 1
ATOM 744 C CA . GLY A 1 100 ? 9.334 15.448 1.985 1.00 62.72 100 GLY A CA 1
ATOM 745 C C . GLY A 1 100 ? 8.347 16.554 2.390 1.00 62.72 100 GLY A C 1
ATOM 746 O O . GLY A 1 100 ? 8.649 17.378 3.249 1.00 62.72 100 GLY A O 1
ATOM 747 N N . ALA A 1 101 ? 7.199 16.631 1.709 1.00 47.25 101 ALA A N 1
ATOM 748 C CA . ALA A 1 101 ? 6.278 17.751 1.789 1.00 47.25 101 ALA A CA 1
ATOM 749 C C . ALA A 1 101 ? 5.225 17.491 2.862 1.00 47.25 101 ALA A C 1
ATOM 751 O O . ALA A 1 101 ? 4.700 16.382 2.972 1.00 47.25 101 ALA A O 1
ATOM 752 N N . ALA A 1 102 ? 4.866 18.546 3.599 1.00 45.25 102 ALA A N 1
ATOM 753 C CA . ALA A 1 102 ? 3.674 18.528 4.430 1.00 45.25 102 ALA A CA 1
ATOM 754 C C . ALA A 1 102 ? 2.455 18.173 3.550 1.00 45.25 102 ALA A C 1
ATOM 756 O O . ALA A 1 102 ? 2.305 18.727 2.454 1.00 45.25 102 ALA A O 1
ATOM 757 N N . PRO A 1 103 ? 1.618 17.218 3.976 1.00 47.81 103 PRO A N 1
ATOM 758 C CA . PRO A 1 103 ? 0.592 16.652 3.120 1.00 47.81 103 PRO A CA 1
ATOM 759 C C . PRO A 1 103 ? -0.456 17.659 2.631 1.00 47.81 103 PRO A C 1
ATOM 761 O O . PRO A 1 103 ? -0.999 18.442 3.407 1.00 47.81 103 PRO A O 1
ATOM 764 N N . ALA A 1 104 ? -0.858 17.519 1.364 1.00 44.78 104 ALA A N 1
ATOM 765 C CA . ALA A 1 104 ? -2.135 18.044 0.867 1.00 44.78 104 ALA A CA 1
ATOM 766 C C . ALA A 1 104 ? -3.349 17.189 1.322 1.00 44.78 104 ALA A C 1
ATOM 768 O O . ALA A 1 104 ? -4.484 17.546 1.035 1.00 44.78 104 ALA A O 1
ATOM 769 N N . THR A 1 105 ? -3.110 16.073 2.034 1.00 53.47 105 THR A N 1
ATOM 770 C CA . THR A 1 105 ? -4.097 15.102 2.563 1.00 53.47 105 THR A CA 1
ATOM 771 C C . THR A 1 105 ? -3.452 14.348 3.743 1.00 53.47 105 THR A C 1
ATOM 773 O O . THR A 1 105 ? -2.374 13.794 3.552 1.00 53.47 105 THR A O 1
ATOM 776 N N . PRO A 1 106 ? -4.003 14.327 4.969 1.00 51.31 106 PRO A N 1
ATOM 777 C CA . PRO A 1 106 ? -3.197 14.259 6.190 1.00 51.31 106 PRO A CA 1
ATOM 778 C C . PRO A 1 106 ? -2.657 12.847 6.460 1.00 51.31 106 PRO A C 1
ATOM 780 O O . PRO A 1 106 ? -3.430 11.889 6.532 1.00 51.31 106 PRO A O 1
ATOM 783 N N . PRO A 1 107 ? -1.332 12.715 6.637 1.00 53.84 107 PRO A N 1
ATOM 784 C CA . PRO A 1 107 ? -0.797 12.153 7.886 1.00 53.84 107 PRO A CA 1
ATOM 785 C C . PRO A 1 107 ? -0.043 13.204 8.737 1.00 53.84 107 PRO A C 1
ATOM 787 O O . PRO A 1 107 ? 0.879 13.851 8.251 1.00 53.84 107 PRO A O 1
ATOM 790 N N . ALA A 1 108 ? -0.420 13.362 10.015 1.00 48.88 108 ALA A N 1
ATOM 791 C CA . ALA A 1 108 ? 0.194 14.288 10.993 1.00 48.88 108 ALA A CA 1
ATOM 792 C C . ALA A 1 108 ? 0.973 13.513 12.101 1.00 48.88 108 ALA A C 1
ATOM 794 O O . ALA A 1 108 ? 1.063 12.294 12.002 1.00 48.88 108 ALA A O 1
ATOM 795 N N . PRO A 1 109 ? 1.620 14.141 13.105 1.00 40.78 109 PRO A N 1
ATOM 796 C CA . PRO A 1 109 ? 2.935 13.725 13.619 1.00 40.78 109 PRO A CA 1
ATOM 797 C C . PRO A 1 109 ? 3.016 12.276 14.146 1.00 40.78 109 PRO A C 1
ATOM 799 O O . PRO A 1 109 ? 2.185 11.842 14.941 1.00 40.78 109 PRO A O 1
ATOM 802 N N . GLY A 1 110 ? 4.061 11.545 13.729 1.00 48.59 110 GLY A N 1
ATOM 803 C CA . GLY A 1 110 ? 4.337 10.144 14.106 1.00 48.59 110 GLY A CA 1
ATOM 804 C C . GLY A 1 110 ? 4.048 9.101 13.014 1.00 48.59 110 GLY A C 1
ATOM 805 O O . GLY A 1 110 ? 4.291 7.910 13.213 1.00 48.59 110 GLY A O 1
ATOM 806 N N . HIS A 1 111 ? 3.548 9.531 11.854 1.00 60.59 111 HIS A N 1
ATOM 807 C CA . HIS A 1 111 ? 3.260 8.667 10.709 1.00 60.59 111 HIS A CA 1
ATOM 808 C C . HIS A 1 111 ? 4.347 8.753 9.643 1.00 60.59 111 HIS A C 1
ATOM 810 O O . HIS A 1 111 ? 4.749 9.838 9.237 1.00 60.59 111 HIS A O 1
ATOM 816 N N . ASP A 1 112 ? 4.753 7.588 9.147 1.00 75.81 112 ASP A N 1
ATOM 817 C CA . ASP A 1 112 ? 5.654 7.459 8.012 1.00 75.81 112 ASP A CA 1
ATOM 818 C C . ASP A 1 112 ? 4.816 7.166 6.758 1.00 75.81 112 ASP A C 1
ATOM 820 O O . ASP A 1 112 ? 4.271 6.069 6.597 1.00 75.81 112 ASP A O 1
ATOM 824 N N . ALA A 1 113 ? 4.668 8.174 5.891 1.00 81.19 113 ALA A N 1
ATOM 825 C CA . ALA A 1 113 ? 3.979 8.030 4.610 1.00 81.19 113 ALA A CA 1
ATOM 826 C C . ALA A 1 113 ? 4.631 6.946 3.733 1.00 81.19 113 ALA A C 1
ATOM 828 O O . ALA A 1 113 ? 3.920 6.251 3.008 1.00 81.19 113 ALA A O 1
ATOM 829 N N . GLY A 1 114 ? 5.948 6.740 3.851 1.00 85.75 114 GLY A N 1
ATOM 830 C CA . GLY A 1 114 ? 6.674 5.663 3.181 1.00 85.75 114 GLY A CA 1
ATOM 831 C C . GLY A 1 114 ? 6.197 4.289 3.643 1.00 85.75 114 GLY A C 1
ATOM 832 O O . GLY A 1 114 ? 5.894 3.434 2.813 1.00 85.75 114 GLY A O 1
ATOM 833 N N . ARG A 1 115 ? 5.993 4.100 4.951 1.00 87.62 115 ARG A N 1
ATOM 834 C CA . ARG A 1 115 ? 5.435 2.853 5.503 1.00 87.62 115 ARG A CA 1
ATOM 835 C C . ARG A 1 115 ? 4.020 2.562 4.996 1.00 87.62 115 ARG A C 1
ATOM 837 O O . ARG A 1 115 ? 3.707 1.417 4.673 1.00 87.62 115 ARG A O 1
ATOM 844 N N . ILE A 1 116 ? 3.156 3.579 4.927 1.00 89.62 116 ILE A N 1
ATOM 845 C CA . ILE A 1 116 ? 1.787 3.418 4.401 1.00 89.62 116 ILE A CA 1
ATOM 846 C C . ILE A 1 116 ? 1.832 3.084 2.907 1.00 89.62 116 ILE A C 1
ATOM 848 O O . ILE A 1 116 ? 1.120 2.186 2.452 1.00 89.62 116 ILE A O 1
ATOM 852 N N . ALA A 1 117 ? 2.684 3.779 2.152 1.00 92.56 117 ALA A N 1
ATOM 853 C CA . ALA A 1 117 ? 2.887 3.520 0.736 1.00 92.56 117 ALA A CA 1
ATOM 854 C C . ALA A 1 117 ? 3.332 2.077 0.498 1.00 92.56 117 ALA A C 1
ATOM 856 O O . ALA A 1 117 ? 2.691 1.358 -0.265 1.00 92.56 117 ALA A O 1
ATOM 857 N N . HIS A 1 118 ? 4.378 1.637 1.200 1.00 93.12 118 HIS A N 1
ATOM 858 C CA . HIS A 1 118 ? 4.931 0.292 1.082 1.00 93.12 118 HIS A CA 1
ATOM 859 C C . HIS A 1 118 ? 3.868 -0.782 1.341 1.00 93.12 118 HIS A C 1
ATOM 861 O O . HIS A 1 118 ? 3.671 -1.641 0.486 1.00 93.12 118 HIS A O 1
ATOM 867 N N . TYR A 1 119 ? 3.083 -0.646 2.417 1.00 94.50 119 TYR A N 1
ATOM 868 C CA . TYR A 1 119 ? 1.999 -1.579 2.745 1.00 94.50 119 TYR A CA 1
ATOM 869 C C . TYR A 1 119 ? 1.004 -1.795 1.592 1.00 94.50 119 TYR A C 1
ATOM 871 O O . TYR A 1 119 ? 0.638 -2.929 1.279 1.00 94.50 119 TYR A O 1
ATOM 879 N N . PHE A 1 120 ? 0.537 -0.721 0.952 1.00 96.44 120 PHE A N 1
ATOM 880 C CA . PHE A 1 120 ? -0.413 -0.853 -0.153 1.00 96.44 120 PHE A CA 1
ATOM 881 C C . PHE A 1 120 ? 0.260 -1.327 -1.442 1.00 96.44 120 PHE A C 1
ATOM 883 O O . PHE A 1 120 ? -0.305 -2.147 -2.167 1.00 96.44 120 PHE A O 1
ATOM 890 N N . LEU A 1 121 ? 1.461 -0.829 -1.734 1.00 97.56 121 LEU A N 1
ATOM 891 C CA . LEU A 1 121 ? 2.175 -1.173 -2.958 1.00 97.56 121 LEU A CA 1
ATOM 892 C C . LEU A 1 121 ? 2.631 -2.634 -2.973 1.00 97.56 121 LEU A C 1
ATOM 894 O O . LEU A 1 121 ? 2.547 -3.269 -4.020 1.00 97.56 121 LEU A O 1
ATOM 898 N N . GLU A 1 122 ? 3.067 -3.184 -1.840 1.00 96.81 122 GLU A N 1
ATOM 899 C CA . GLU A 1 122 ? 3.471 -4.589 -1.732 1.00 96.81 122 GLU A CA 1
ATOM 900 C C . GLU A 1 122 ? 2.298 -5.519 -2.063 1.00 96.81 122 GLU A C 1
ATOM 902 O O . GLU A 1 122 ? 2.407 -6.366 -2.949 1.00 96.81 122 GLU A O 1
ATOM 907 N N . ARG A 1 123 ? 1.125 -5.264 -1.473 1.00 97.31 123 ARG A N 1
ATOM 908 C CA . ARG A 1 123 ? -0.107 -6.026 -1.746 1.00 97.31 123 ARG A CA 1
ATOM 909 C C . ARG A 1 123 ? -0.578 -5.917 -3.198 1.00 97.31 123 ARG A C 1
ATOM 911 O O . ARG A 1 123 ? -1.087 -6.883 -3.766 1.00 97.31 123 ARG A O 1
ATOM 918 N N . ALA A 1 124 ? -0.407 -4.753 -3.822 1.00 97.94 124 ALA A N 1
ATOM 919 C CA . ALA A 1 124 ? -0.707 -4.586 -5.241 1.00 97.94 124 ALA A CA 1
ATOM 920 C C . ALA A 1 124 ? 0.312 -5.327 -6.126 1.00 97.94 124 ALA A C 1
ATOM 922 O O . ALA A 1 124 ? -0.049 -5.921 -7.143 1.00 97.94 124 ALA A O 1
ATOM 923 N N . ALA A 1 125 ? 1.587 -5.329 -5.735 1.00 97.25 125 ALA A N 1
ATOM 924 C CA . ALA A 1 125 ? 2.657 -6.010 -6.452 1.00 97.25 125 ALA A CA 1
ATOM 925 C C . ALA A 1 125 ? 2.570 -7.543 -6.345 1.00 97.25 125 ALA A C 1
ATOM 927 O O . ALA A 1 125 ? 2.946 -8.237 -7.293 1.00 97.25 125 ALA A O 1
ATOM 928 N N . GLU A 1 126 ? 2.056 -8.082 -5.237 1.00 97.12 126 GLU A N 1
ATOM 929 C CA . GLU A 1 126 ? 1.689 -9.502 -5.097 1.00 97.12 126 GLU A CA 1
ATOM 930 C C . GLU A 1 126 ? 0.621 -9.917 -6.118 1.00 97.12 126 GLU A C 1
ATOM 932 O O . GLU A 1 126 ? 0.634 -11.042 -6.611 1.00 97.12 126 GLU A O 1
ATOM 937 N N . GLN A 1 127 ? -0.244 -8.980 -6.510 1.00 97.31 127 GLN A N 1
ATOM 938 C CA . GLN A 1 127 ? -1.276 -9.156 -7.534 1.00 97.31 127 GLN A CA 1
ATOM 939 C C . GLN A 1 127 ? -0.803 -8.760 -8.944 1.00 97.31 127 GLN A C 1
ATOM 941 O O . GLN A 1 127 ? -1.617 -8.472 -9.816 1.00 97.31 127 GLN A O 1
ATOM 946 N N . ALA A 1 128 ? 0.514 -8.740 -9.177 1.00 96.25 128 ALA A N 1
ATOM 947 C CA . ALA A 1 128 ? 1.135 -8.443 -10.469 1.00 96.25 128 ALA A CA 1
ATOM 948 C C . ALA A 1 128 ? 0.914 -7.012 -11.013 1.00 96.25 128 ALA A C 1
ATOM 950 O O . ALA A 1 128 ? 1.149 -6.768 -12.199 1.00 96.25 128 ALA A O 1
ATOM 951 N N . GLN A 1 129 ? 0.536 -6.041 -10.170 1.00 97.81 129 GLN A N 1
ATOM 952 C CA . GLN A 1 129 ? 0.372 -4.656 -10.618 1.00 97.81 129 GLN A CA 1
ATOM 953 C C . GLN A 1 129 ? 1.730 -3.997 -10.902 1.00 97.81 129 GLN A C 1
ATOM 955 O O . GLN A 1 129 ? 2.485 -3.655 -9.988 1.00 97.81 129 GLN A O 1
ATOM 960 N N . ALA A 1 130 ? 2.022 -3.771 -12.184 1.00 96.69 130 ALA A N 1
ATOM 961 C CA . ALA A 1 130 ? 3.316 -3.263 -12.639 1.00 96.69 130 ALA A CA 1
ATOM 962 C C . ALA A 1 130 ? 3.617 -1.836 -12.134 1.00 96.69 130 ALA A C 1
ATOM 964 O O . ALA A 1 130 ? 4.757 -1.538 -11.775 1.00 96.69 130 ALA A O 1
ATOM 965 N N . ASP A 1 131 ? 2.594 -0.978 -12.031 1.00 96.12 131 ASP A N 1
ATOM 966 C CA . ASP A 1 131 ? 2.741 0.373 -11.466 1.00 96.12 131 ASP A CA 1
ATOM 967 C C . ASP A 1 131 ? 3.201 0.323 -10.008 1.00 96.12 131 ASP A C 1
ATOM 969 O O . ASP A 1 131 ? 4.061 1.098 -9.595 1.00 96.12 131 ASP A O 1
ATOM 973 N N . ALA A 1 132 ? 2.656 -0.613 -9.223 1.00 97.50 132 ALA A N 1
ATOM 974 C CA . ALA A 1 132 ? 2.994 -0.729 -7.812 1.00 97.50 132 ALA A CA 1
ATOM 975 C C . ALA A 1 132 ? 4.452 -1.154 -7.616 1.00 97.50 132 ALA A C 1
ATOM 977 O O . ALA A 1 132 ? 5.161 -0.593 -6.782 1.00 97.50 132 ALA A O 1
ATOM 978 N N . MET A 1 133 ? 4.921 -2.087 -8.449 1.00 98.00 133 MET A N 1
ATOM 979 C CA . MET A 1 133 ? 6.324 -2.498 -8.494 1.00 98.00 133 MET A CA 1
ATOM 980 C C . MET A 1 133 ? 7.240 -1.322 -8.847 1.00 98.00 133 MET A C 1
ATOM 982 O O . MET A 1 133 ? 8.270 -1.137 -8.207 1.00 98.00 133 MET A O 1
ATOM 986 N N . HIS A 1 134 ? 6.862 -0.491 -9.822 1.00 97.25 134 HIS A N 1
ATOM 987 C CA . HIS A 1 134 ? 7.646 0.694 -10.171 1.00 97.25 134 HIS A CA 1
ATOM 988 C C . HIS A 1 134 ? 7.724 1.690 -9.002 1.00 97.25 134 HIS A C 1
ATOM 990 O O . HIS A 1 134 ? 8.811 2.170 -8.680 1.00 97.25 134 HIS A O 1
ATOM 996 N N . TRP A 1 135 ? 6.607 1.950 -8.315 1.00 97.00 135 TRP A N 1
ATOM 997 C CA . TRP A 1 135 ? 6.588 2.819 -7.134 1.00 97.00 135 TRP A CA 1
ATOM 998 C C . TRP A 1 135 ? 7.412 2.272 -5.963 1.00 97.00 135 TRP A C 1
ATOM 1000 O O . TRP A 1 135 ? 8.109 3.052 -5.317 1.00 97.00 135 TRP A O 1
ATOM 1010 N N . LEU A 1 136 ? 7.407 0.956 -5.719 1.00 96.12 136 LEU A N 1
ATOM 1011 C CA . LEU A 1 136 ? 8.311 0.331 -4.741 1.00 96.12 136 LEU A CA 1
ATOM 1012 C C . LEU A 1 136 ? 9.772 0.585 -5.111 1.00 96.12 136 LEU A C 1
ATOM 1014 O O . LEU A 1 136 ? 10.556 0.983 -4.254 1.00 96.12 136 LEU A O 1
ATOM 1018 N N . GLY A 1 137 ? 10.123 0.438 -6.392 1.00 94.06 137 GLY A N 1
ATOM 1019 C CA . GLY A 1 137 ? 11.463 0.747 -6.889 1.00 94.06 137 GLY A CA 1
ATOM 1020 C C . GLY A 1 137 ? 11.900 2.180 -6.571 1.00 94.06 137 GLY A C 1
ATOM 1021 O O . GLY A 1 137 ? 13.015 2.387 -6.097 1.00 94.06 137 GLY A O 1
ATOM 1022 N N . LEU A 1 138 ? 11.006 3.156 -6.756 1.00 92.94 138 LEU A N 1
ATOM 1023 C CA . LEU A 1 138 ? 11.269 4.561 -6.423 1.00 92.94 138 LEU A CA 1
ATOM 1024 C C . LEU A 1 138 ? 11.438 4.796 -4.916 1.00 92.94 138 LEU A C 1
ATOM 1026 O O . LEU A 1 138 ? 12.319 5.558 -4.526 1.00 92.94 138 LEU A O 1
ATOM 1030 N N . LEU A 1 139 ? 10.634 4.142 -4.070 1.00 90.44 139 LEU A N 1
ATOM 1031 C CA . LEU A 1 139 ? 10.762 4.261 -2.613 1.00 90.44 139 LEU A CA 1
ATOM 1032 C C . LEU A 1 139 ? 12.107 3.724 -2.119 1.00 90.44 139 LEU A C 1
ATOM 1034 O O . LEU A 1 139 ? 12.800 4.415 -1.378 1.00 90.44 139 LEU A O 1
ATOM 1038 N N . TYR A 1 140 ? 12.514 2.537 -2.573 1.00 90.12 140 TYR A N 1
ATOM 1039 C CA . TYR A 1 140 ? 13.820 1.979 -2.220 1.00 90.12 140 TYR A CA 1
ATOM 1040 C C . TYR A 1 140 ? 14.975 2.832 -2.761 1.00 90.12 140 TYR A C 1
ATOM 1042 O O . TYR A 1 140 ? 15.930 3.076 -2.031 1.00 90.12 140 TYR A O 1
ATOM 1050 N N . ALA A 1 141 ? 14.876 3.357 -3.988 1.00 88.00 141 ALA A N 1
ATOM 1051 C CA . ALA A 1 141 ? 15.900 4.243 -4.554 1.00 88.00 141 ALA A CA 1
ATOM 1052 C C . ALA A 1 141 ? 16.069 5.549 -3.759 1.00 88.00 141 ALA A C 1
ATOM 1054 O O . ALA A 1 141 ? 17.151 6.128 -3.742 1.00 88.00 141 ALA A O 1
ATOM 1055 N N . ALA A 1 142 ? 15.004 6.008 -3.099 1.00 85.38 142 ALA A N 1
ATOM 1056 C CA . ALA A 1 142 ? 15.022 7.171 -2.219 1.00 85.38 142 ALA A CA 1
ATOM 1057 C C . ALA A 1 142 ? 15.428 6.845 -0.769 1.00 85.38 142 ALA A C 1
ATOM 1059 O O . ALA A 1 142 ? 15.392 7.733 0.077 1.00 85.38 142 ALA A O 1
ATOM 1060 N N . GLY A 1 143 ? 15.768 5.588 -0.458 1.00 82.81 143 GLY A N 1
ATOM 1061 C CA . GLY A 1 143 ? 16.071 5.149 0.908 1.00 82.81 143 GLY A CA 1
ATOM 1062 C C . GLY A 1 143 ? 14.846 5.063 1.827 1.00 82.81 143 GLY A C 1
ATOM 1063 O O . GLY A 1 143 ? 15.000 4.914 3.031 1.00 82.81 143 GLY A O 1
ATOM 1064 N N . LEU A 1 144 ? 13.630 5.127 1.272 1.00 82.62 144 LEU A N 1
ATOM 1065 C CA . LEU A 1 144 ? 12.349 5.079 1.993 1.00 82.62 144 LEU A CA 1
ATOM 1066 C C . LEU A 1 144 ? 11.764 3.658 2.061 1.00 82.62 144 LEU A C 1
ATOM 1068 O O . LEU A 1 144 ? 10.559 3.474 2.243 1.00 82.62 144 LEU A O 1
ATOM 1072 N N . GLY A 1 145 ? 12.600 2.640 1.847 1.00 75.31 145 GLY A N 1
ATOM 1073 C CA . GLY A 1 145 ? 12.213 1.255 2.086 1.00 75.31 145 GLY A CA 1
ATOM 1074 C C . GLY A 1 145 ? 11.949 1.006 3.578 1.00 75.31 145 GLY A C 1
ATOM 1075 O O . GLY A 1 145 ? 12.411 1.773 4.421 1.00 75.31 145 GLY A O 1
ATOM 1076 N N . PRO A 1 146 ? 11.240 -0.075 3.943 1.00 71.62 146 PRO A N 1
ATOM 1077 C CA . PRO A 1 146 ? 11.064 -0.493 5.329 1.00 71.62 146 PRO A CA 1
ATOM 1078 C C . PRO A 1 146 ? 12.383 -1.060 5.875 1.00 71.62 146 PRO A C 1
ATOM 1080 O O . PRO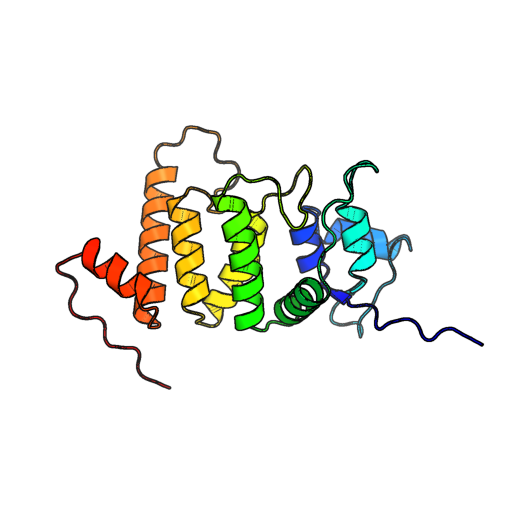 A 1 146 ? 12.529 -2.258 6.104 1.00 71.62 146 PRO A O 1
ATOM 1083 N N . THR A 1 147 ? 13.385 -0.210 6.056 1.00 59.50 147 THR A N 1
ATOM 1084 C CA . THR A 1 147 ? 14.575 -0.537 6.832 1.00 59.50 147 THR A CA 1
ATOM 1085 C C . THR A 1 147 ? 14.240 -0.226 8.279 1.00 59.50 147 THR A C 1
ATOM 1087 O O . THR A 1 147 ? 14.231 0.936 8.683 1.00 59.50 147 THR A O 1
ATOM 1090 N N . GLY A 1 148 ? 13.870 -1.266 9.032 1.00 48.25 148 GLY A N 1
ATOM 1091 C CA . GLY A 1 148 ? 13.607 -1.150 10.462 1.00 48.25 148 GLY A CA 1
ATOM 1092 C C . GLY A 1 148 ? 14.770 -0.440 11.140 1.00 48.25 148 GLY A C 1
ATOM 1093 O O . GLY A 1 148 ? 15.906 -0.875 10.985 1.00 48.25 148 GLY A O 1
ATOM 1094 N N . ASP A 1 149 ? 14.469 0.667 11.813 1.00 41.78 149 ASP A N 1
ATOM 1095 C CA . ASP A 1 149 ? 15.361 1.404 12.705 1.00 41.78 149 ASP A CA 1
ATOM 1096 C C . ASP A 1 149 ? 16.803 1.538 12.187 1.00 41.78 149 ASP A C 1
ATOM 1098 O O . ASP A 1 149 ? 17.758 1.402 12.955 1.00 41.78 149 ASP A O 1
ATOM 1102 N N . ALA A 1 150 ? 16.976 1.781 10.881 1.00 42.88 150 ALA A N 1
ATOM 1103 C CA . ALA A 1 150 ? 18.276 2.092 10.306 1.00 42.88 150 ALA A CA 1
ATOM 1104 C C . ALA A 1 150 ? 18.674 3.482 10.802 1.00 42.88 150 ALA A C 1
ATOM 1106 O O . ALA A 1 150 ? 18.421 4.498 10.163 1.00 42.88 150 ALA A O 1
ATOM 1107 N N . SER A 1 151 ? 19.250 3.501 12.001 1.00 40.56 151 SER A N 1
ATOM 1108 C CA . SER A 1 151 ? 20.060 4.586 12.520 1.00 40.56 151 SER A CA 1
ATOM 1109 C C . SER A 1 151 ? 20.945 5.113 11.399 1.00 40.56 151 SER A C 1
ATOM 1111 O O . SER A 1 151 ? 21.693 4.333 10.802 1.00 40.56 151 SER A O 1
ATOM 1113 N N . ASP A 1 152 ? 20.827 6.410 11.134 1.00 44.25 152 ASP A N 1
ATOM 1114 C CA . ASP A 1 152 ? 21.630 7.189 10.198 1.00 44.25 152 ASP A CA 1
ATOM 1115 C C . ASP A 1 152 ? 23.106 6.738 10.230 1.00 44.25 152 ASP A C 1
ATOM 1117 O O . ASP A 1 152 ? 23.855 7.124 11.128 1.00 44.25 152 ASP A O 1
ATOM 1121 N N . GLY A 1 153 ? 23.538 5.880 9.294 1.00 48.00 153 GLY A N 1
ATOM 1122 C CA . GLY A 1 153 ? 24.958 5.521 9.179 1.00 48.00 153 GLY A CA 1
ATOM 1123 C C . GLY A 1 153 ? 25.353 4.104 8.755 1.00 48.00 153 GLY A C 1
ATOM 1124 O O . GLY A 1 153 ? 26.556 3.876 8.621 1.00 48.00 153 GLY A O 1
ATOM 1125 N N . ASP A 1 154 ? 24.442 3.150 8.521 1.00 55.31 154 ASP A N 1
ATOM 1126 C CA . ASP A 1 154 ? 24.869 1.868 7.930 1.00 55.31 154 ASP A CA 1
ATOM 1127 C C . ASP A 1 154 ? 25.098 2.024 6.419 1.00 55.31 154 ASP A C 1
ATOM 1129 O O . ASP A 1 154 ? 24.160 2.027 5.626 1.00 55.31 154 ASP A O 1
ATOM 1133 N N . ALA A 1 155 ? 26.365 2.112 6.011 1.00 55.09 155 ALA A N 1
ATOM 1134 C CA . ALA A 1 155 ? 26.777 2.162 4.606 1.00 55.09 155 ALA A CA 1
ATOM 1135 C C . ALA A 1 155 ? 26.273 0.960 3.769 1.00 55.09 155 ALA A C 1
ATOM 1137 O O . ALA A 1 155 ? 26.263 1.016 2.537 1.00 55.09 155 ALA A O 1
ATOM 1138 N N . ASN A 1 156 ? 25.836 -0.133 4.408 1.00 58.28 156 ASN A N 1
ATOM 1139 C CA . ASN A 1 156 ? 25.241 -1.280 3.720 1.00 58.28 156 ASN A CA 1
ATOM 1140 C C . ASN A 1 156 ? 23.743 -1.107 3.432 1.00 58.28 156 ASN A C 1
ATOM 1142 O O . ASN A 1 156 ? 23.222 -1.791 2.544 1.00 58.28 156 ASN A O 1
ATOM 1146 N N . ALA A 1 157 ? 23.057 -0.191 4.125 1.00 61.00 157 ALA A N 1
ATOM 1147 C CA . ALA A 1 157 ? 21.649 0.108 3.874 1.00 61.00 157 ALA A CA 1
ATOM 1148 C C . ALA A 1 157 ? 21.456 0.652 2.452 1.00 61.00 157 ALA A C 1
ATOM 1150 O O . ALA A 1 157 ? 20.573 0.184 1.734 1.00 61.00 157 ALA A O 1
ATOM 1151 N N . ASP A 1 158 ? 22.353 1.529 1.995 1.00 63.34 158 ASP A N 1
ATOM 1152 C CA . ASP A 1 158 ? 22.327 2.098 0.642 1.00 63.34 158 ASP A CA 1
ATOM 1153 C C . ASP A 1 158 ? 22.493 1.024 -0.440 1.00 63.34 158 ASP A C 1
ATOM 1155 O O . ASP A 1 158 ? 21.801 1.032 -1.459 1.00 63.34 158 ASP A O 1
ATOM 1159 N N . THR A 1 159 ? 23.373 0.045 -0.215 1.00 69.75 159 THR A N 1
ATOM 1160 C CA . THR A 1 159 ? 23.594 -1.052 -1.172 1.00 69.75 159 THR A CA 1
ATOM 1161 C C . THR A 1 159 ? 22.383 -1.986 -1.238 1.00 69.75 159 THR A C 1
ATOM 1163 O O . THR A 1 159 ? 21.962 -2.376 -2.329 1.00 69.75 159 THR A O 1
ATOM 1166 N N . SER A 1 160 ? 21.787 -2.307 -0.086 1.00 79.12 160 SER A N 1
ATOM 1167 C CA . SER A 1 160 ? 20.573 -3.130 0.001 1.00 79.12 160 SER A CA 1
ATOM 1168 C C . SER A 1 160 ? 19.368 -2.441 -0.653 1.00 79.12 160 SER A C 1
ATOM 1170 O O . SER A 1 160 ? 18.654 -3.044 -1.459 1.00 79.12 160 SER A O 1
ATOM 1172 N N . ASN A 1 161 ? 19.195 -1.144 -0.390 1.00 80.81 161 ASN A N 1
ATOM 1173 C CA . ASN A 1 161 ? 18.141 -0.323 -0.977 1.00 80.81 161 ASN A CA 1
ATOM 1174 C C . ASN A 1 161 ? 18.300 -0.191 -2.495 1.00 80.81 161 ASN A C 1
ATOM 1176 O O . ASN A 1 161 ? 17.333 -0.392 -3.227 1.00 80.81 161 ASN A O 1
ATOM 1180 N N . ASN A 1 162 ? 19.516 0.034 -2.997 1.00 85.81 162 ASN A N 1
ATOM 1181 C CA . ASN A 1 162 ? 19.778 0.078 -4.438 1.00 85.81 162 ASN A CA 1
ATOM 1182 C C . ASN A 1 162 ? 19.502 -1.269 -5.125 1.00 85.81 162 ASN A C 1
ATOM 1184 O O . ASN A 1 162 ? 18.926 -1.302 -6.217 1.00 85.81 162 ASN A O 1
ATOM 1188 N N . ALA A 1 163 ? 19.860 -2.387 -4.487 1.00 89.25 163 ALA A N 1
ATOM 1189 C CA . ALA A 1 163 ? 19.552 -3.717 -5.004 1.00 89.25 163 ALA A CA 1
ATOM 1190 C C . ALA A 1 163 ? 18.034 -3.972 -5.057 1.00 89.25 163 ALA A C 1
ATOM 1192 O O . ALA A 1 163 ? 17.535 -4.485 -6.063 1.00 89.25 163 ALA A O 1
ATOM 1193 N N . MET A 1 164 ? 17.285 -3.569 -4.023 1.00 91.56 164 MET A N 1
ATOM 1194 C CA . MET A 1 164 ? 15.818 -3.646 -4.036 1.00 91.56 164 MET A CA 1
ATOM 1195 C C . MET A 1 164 ? 15.172 -2.725 -5.048 1.00 91.56 164 MET A C 1
ATOM 1197 O O . MET A 1 164 ? 14.256 -3.161 -5.748 1.00 91.56 164 MET A O 1
ATOM 1201 N N . ALA A 1 165 ? 15.667 -1.502 -5.193 1.00 92.06 165 ALA A N 1
ATOM 1202 C CA . ALA A 1 165 ? 15.204 -0.594 -6.226 1.00 92.06 165 ALA A CA 1
ATOM 1203 C C . ALA A 1 165 ? 15.329 -1.247 -7.608 1.00 92.06 165 ALA A C 1
ATOM 1205 O O . ALA A 1 165 ? 14.338 -1.364 -8.330 1.00 92.06 165 ALA A O 1
ATOM 1206 N N . LEU A 1 166 ? 16.514 -1.769 -7.944 1.00 93.69 166 LEU A N 1
ATOM 1207 C CA . LEU A 1 166 ? 16.753 -2.425 -9.229 1.00 93.69 166 LEU A CA 1
ATOM 1208 C C . LEU A 1 166 ? 15.867 -3.663 -9.426 1.00 93.69 166 LEU A C 1
ATOM 1210 O O . LEU A 1 166 ? 15.295 -3.833 -10.503 1.00 93.69 166 LEU A O 1
ATOM 1214 N N . MET A 1 167 ? 15.716 -4.504 -8.398 1.00 95.00 167 MET A N 1
ATOM 1215 C CA . MET A 1 167 ? 14.840 -5.679 -8.446 1.00 95.00 167 MET A CA 1
ATOM 1216 C C . MET A 1 167 ? 13.393 -5.284 -8.770 1.00 95.00 167 MET A C 1
ATOM 1218 O O . MET A 1 167 ? 12.778 -5.875 -9.661 1.00 95.00 167 MET A O 1
ATOM 1222 N N . TRP A 1 168 ? 12.845 -4.283 -8.079 1.00 96.38 168 TRP A N 1
ATOM 1223 C CA . TRP A 1 168 ? 11.467 -3.835 -8.281 1.00 96.38 168 TRP A CA 1
ATOM 1224 C C . TRP A 1 168 ? 11.254 -3.186 -9.651 1.00 96.38 168 TRP A C 1
ATOM 1226 O O . TRP A 1 168 ? 10.257 -3.485 -10.311 1.00 96.38 168 TRP A O 1
ATOM 1236 N N . ILE A 1 169 ? 12.210 -2.382 -10.129 1.00 95.75 169 ILE A N 1
ATOM 1237 C CA . ILE A 1 169 ? 12.189 -1.830 -11.493 1.00 95.75 169 ILE A CA 1
ATOM 1238 C C . ILE A 1 169 ? 12.244 -2.952 -12.538 1.00 95.75 169 ILE A C 1
ATOM 1240 O O . ILE A 1 169 ? 11.470 -2.938 -13.498 1.00 95.75 169 ILE A O 1
ATOM 1244 N N . ALA A 1 170 ? 13.090 -3.966 -12.344 1.00 94.88 170 ALA A N 1
ATOM 1245 C CA . ALA A 1 170 ? 13.156 -5.116 -13.241 1.00 94.88 170 ALA A CA 1
ATOM 1246 C C . ALA A 1 170 ? 11.841 -5.912 -13.259 1.00 94.88 170 ALA A C 1
ATOM 1248 O O . ALA A 1 170 ? 11.351 -6.273 -14.332 1.00 94.88 170 ALA A O 1
ATOM 1249 N N . LYS A 1 171 ? 11.223 -6.125 -12.090 1.00 95.56 171 LYS A N 1
ATOM 1250 C CA . LYS A 1 171 ? 9.918 -6.789 -11.973 1.00 95.56 171 LYS A CA 1
ATOM 1251 C C . LYS A 1 171 ? 8.824 -5.984 -12.683 1.00 95.56 171 LYS A C 1
ATOM 1253 O O . LYS A 1 171 ? 8.091 -6.538 -13.496 1.00 95.56 171 LYS A O 1
ATOM 1258 N N . ALA A 1 172 ? 8.770 -4.670 -12.468 1.00 96.31 172 ALA A N 1
ATOM 1259 C CA . ALA A 1 172 ? 7.828 -3.787 -13.155 1.00 96.31 172 ALA A CA 1
ATOM 1260 C C . ALA A 1 172 ? 7.988 -3.856 -14.685 1.00 96.31 172 ALA A C 1
ATOM 1262 O O . ALA A 1 172 ? 6.999 -3.957 -15.411 1.00 96.31 172 ALA A O 1
ATOM 1263 N N . ALA A 1 173 ? 9.230 -3.853 -15.182 1.00 94.94 173 ALA A N 1
ATOM 1264 C CA . ALA A 1 173 ? 9.526 -3.985 -16.607 1.00 94.94 173 ALA A CA 1
ATOM 1265 C C . ALA A 1 173 ? 9.061 -5.336 -17.178 1.00 94.94 173 ALA A C 1
ATOM 1267 O O . ALA A 1 173 ? 8.480 -5.366 -18.265 1.00 94.94 173 ALA A O 1
ATOM 1268 N N . ALA A 1 174 ? 9.259 -6.435 -16.442 1.00 94.44 174 ALA A N 1
ATOM 1269 C CA . ALA A 1 174 ? 8.791 -7.769 -16.828 1.00 94.44 174 ALA A CA 1
ATOM 1270 C C . ALA A 1 174 ? 7.259 -7.859 -16.918 1.00 94.44 174 ALA A C 1
ATOM 1272 O O . ALA A 1 174 ? 6.730 -8.539 -17.795 1.00 94.44 174 ALA A O 1
ATOM 1273 N N . HIS A 1 175 ? 6.553 -7.112 -16.068 1.00 93.81 175 HIS A N 1
ATOM 1274 C CA . HIS A 1 175 ? 5.095 -6.975 -16.098 1.00 93.81 175 HIS A CA 1
ATOM 1275 C C . HIS A 1 175 ? 4.594 -5.870 -17.053 1.00 93.81 175 HIS A C 1
ATOM 1277 O O . HIS A 1 175 ? 3.423 -5.502 -17.018 1.00 93.81 175 HIS A O 1
ATOM 1283 N N . GLY A 1 176 ? 5.454 -5.345 -17.936 1.00 92.31 176 GLY A N 1
ATOM 1284 C CA . GLY A 1 176 ? 5.054 -4.448 -19.026 1.00 92.31 176 GLY A CA 1
ATOM 1285 C C . GLY A 1 176 ? 5.052 -2.951 -18.698 1.00 92.31 176 GLY A C 1
ATOM 1286 O O . GLY A 1 176 ? 4.612 -2.157 -19.531 1.00 92.31 176 GLY A O 1
ATOM 1287 N N . HIS A 1 177 ? 5.570 -2.525 -17.542 1.00 95.44 177 HIS A N 1
ATOM 1288 C CA . HIS A 1 177 ? 5.638 -1.104 -17.194 1.00 95.44 177 HIS A CA 1
ATOM 1289 C C . HIS A 1 177 ? 6.626 -0.352 -18.106 1.00 95.44 177 HIS A C 1
ATOM 1291 O O . HIS A 1 177 ? 7.843 -0.563 -18.064 1.00 95.44 177 HIS A O 1
ATOM 1297 N N . ALA A 1 178 ? 6.105 0.556 -18.937 1.00 94.25 178 ALA A N 1
ATOM 1298 C CA . ALA A 1 178 ? 6.864 1.191 -20.016 1.00 94.25 178 ALA A CA 1
ATOM 1299 C C . ALA A 1 178 ? 8.064 2.017 -19.521 1.00 94.25 178 ALA A C 1
ATOM 1301 O O . ALA A 1 178 ? 9.154 1.902 -20.085 1.00 94.25 178 ALA A O 1
ATOM 1302 N N . ILE A 1 179 ? 7.880 2.803 -18.454 1.00 92.81 179 ILE A N 1
ATOM 1303 C CA . ILE A 1 179 ? 8.948 3.631 -17.867 1.00 92.81 179 ILE A CA 1
ATOM 1304 C C . ILE A 1 179 ? 10.011 2.739 -17.220 1.00 92.81 179 ILE A C 1
ATOM 1306 O O . ILE A 1 179 ? 11.202 2.973 -17.399 1.00 92.81 179 ILE A O 1
ATOM 1310 N N . ALA A 1 180 ? 9.595 1.660 -16.550 1.00 92.75 180 ALA A N 1
ATOM 1311 C CA . ALA A 1 180 ? 10.525 0.753 -15.879 1.00 92.75 180 ALA A CA 1
ATOM 1312 C C . ALA A 1 180 ? 11.400 0.012 -16.891 1.00 92.75 180 ALA A C 1
ATOM 1314 O O . ALA A 1 180 ? 12.593 -0.165 -16.673 1.00 92.75 180 ALA A O 1
ATOM 1315 N N . ARG A 1 181 ? 10.837 -0.357 -18.048 1.00 92.81 181 ARG A N 1
ATOM 1316 C CA . ARG A 1 181 ? 11.604 -0.941 -19.153 1.00 92.81 181 ARG A CA 1
ATOM 1317 C C . ARG A 1 181 ? 12.660 0.025 -19.694 1.00 92.81 181 ARG A C 1
ATOM 1319 O O . ARG A 1 181 ? 13.774 -0.401 -19.978 1.00 92.81 181 ARG A O 1
ATOM 1326 N N . GLN A 1 182 ? 12.330 1.311 -19.825 1.00 92.38 182 GLN A N 1
ATOM 1327 C CA . GLN A 1 182 ? 13.295 2.333 -20.248 1.00 92.38 182 GLN A CA 1
ATOM 1328 C C . GLN A 1 182 ? 14.388 2.553 -19.194 1.00 92.38 182 GLN A C 1
ATOM 1330 O O . GLN A 1 182 ? 15.566 2.590 -19.541 1.00 92.38 182 GLN A O 1
ATOM 1335 N N . GLN A 1 183 ? 14.014 2.634 -17.913 1.00 91.00 183 GLN A N 1
ATOM 1336 C CA . GLN A 1 183 ? 14.959 2.743 -16.798 1.00 91.00 183 GLN A CA 1
ATOM 1337 C C . GLN A 1 183 ? 15.900 1.536 -16.746 1.00 91.00 183 GLN A C 1
ATOM 1339 O O . GLN A 1 183 ? 17.112 1.708 -16.661 1.00 91.00 183 GLN A O 1
ATOM 1344 N N . LEU A 1 184 ? 15.369 0.318 -16.870 1.00 90.06 184 LEU A N 1
ATOM 1345 C CA . LEU A 1 184 ? 16.165 -0.906 -16.863 1.00 90.06 184 LEU A CA 1
ATOM 1346 C C . LEU A 1 184 ? 17.136 -0.965 -18.050 1.00 90.06 184 LEU A C 1
ATOM 1348 O O . LEU A 1 184 ? 18.291 -1.335 -17.864 1.00 90.06 184 LEU A O 1
ATOM 1352 N N . ALA A 1 185 ? 16.703 -0.557 -19.247 1.00 88.50 185 ALA A N 1
ATOM 1353 C CA . ALA A 1 185 ? 17.573 -0.488 -20.421 1.00 88.50 185 ALA A CA 1
ATOM 1354 C C . ALA A 1 185 ? 18.707 0.539 -20.254 1.00 88.50 185 ALA A C 1
ATOM 1356 O O . ALA A 1 185 ? 19.821 0.298 -20.706 1.00 88.50 185 ALA A O 1
ATOM 1357 N N . ALA A 1 186 ? 18.448 1.666 -19.585 1.00 87.88 186 ALA A N 1
ATOM 1358 C CA . ALA A 1 186 ? 19.480 2.657 -19.287 1.00 87.88 186 ALA A CA 1
ATOM 1359 C C . ALA A 1 186 ? 20.471 2.170 -18.215 1.00 87.88 186 ALA A C 1
ATOM 1361 O O . ALA A 1 186 ? 21.669 2.424 -18.323 1.00 87.88 186 ALA A O 1
ATOM 1362 N N . LEU A 1 187 ? 19.981 1.460 -17.193 1.00 85.44 187 LEU A N 1
ATOM 1363 C CA . LEU A 1 187 ? 20.797 0.931 -16.096 1.00 85.44 187 LEU A CA 1
ATOM 1364 C C . LEU A 1 187 ? 21.620 -0.295 -16.513 1.00 85.44 187 LEU A C 1
ATOM 1366 O O . LEU A 1 187 ? 22.720 -0.503 -16.007 1.00 85.44 187 LEU A O 1
ATOM 1370 N N . VAL A 1 188 ? 21.094 -1.108 -17.430 1.00 83.69 188 VAL A N 1
ATOM 1371 C CA . VAL A 1 188 ? 21.720 -2.349 -17.895 1.00 83.69 188 VAL A CA 1
ATOM 1372 C C . VAL A 1 188 ? 21.601 -2.439 -19.426 1.00 83.69 188 VAL A C 1
ATOM 1374 O O . VAL A 1 188 ? 20.781 -3.191 -19.955 1.00 83.69 188 VAL A O 1
ATOM 1377 N N . PRO A 1 189 ? 22.438 -1.696 -20.172 1.00 68.75 189 PRO A N 1
ATOM 1378 C CA . PRO A 1 189 ? 22.325 -1.558 -21.630 1.00 68.75 189 PRO A CA 1
ATOM 1379 C C . PRO A 1 189 ? 22.537 -2.854 -22.431 1.00 68.75 189 PRO A C 1
ATOM 1381 O O . PRO A 1 189 ? 22.190 -2.904 -23.606 1.00 68.75 189 PRO A O 1
ATOM 1384 N N . ASN A 1 190 ? 23.063 -3.912 -21.801 1.00 69.50 190 ASN A N 1
ATOM 1385 C CA . ASN A 1 190 ? 23.288 -5.222 -22.423 1.00 69.50 190 ASN A CA 1
ATOM 1386 C C . ASN A 1 190 ? 22.252 -6.289 -22.014 1.00 69.50 190 ASN A C 1
ATOM 1388 O O . ASN A 1 190 ? 22.471 -7.473 -22.279 1.00 69.50 190 ASN A O 1
ATOM 1392 N N . LEU A 1 191 ? 21.151 -5.922 -21.343 1.00 62.91 191 LEU A N 1
ATOM 1393 C CA . LEU A 1 191 ? 20.092 -6.886 -21.018 1.00 62.91 191 LEU A CA 1
ATOM 1394 C C . LEU A 1 191 ? 19.430 -7.383 -22.318 1.00 62.91 191 LEU A C 1
ATOM 1396 O O . LEU A 1 191 ? 18.941 -6.557 -23.094 1.00 62.91 191 LEU A O 1
ATOM 1400 N N . PRO A 1 192 ? 19.378 -8.705 -22.582 1.00 59.50 192 PRO A N 1
ATOM 1401 C CA . PRO A 1 192 ? 18.575 -9.233 -23.680 1.00 59.50 192 PRO A CA 1
ATOM 1402 C C . PRO A 1 192 ? 17.124 -8.767 -23.526 1.00 59.50 192 PRO A C 1
ATOM 1404 O O . PRO A 1 192 ? 16.606 -8.725 -22.410 1.00 59.50 192 PRO A O 1
ATOM 1407 N N . ASN A 1 193 ? 16.486 -8.406 -24.646 1.00 58.34 193 ASN A N 1
ATOM 1408 C CA . ASN A 1 193 ? 15.100 -7.936 -24.685 1.00 58.34 193 ASN A CA 1
ATOM 1409 C C . ASN A 1 193 ? 14.214 -8.832 -23.810 1.00 58.34 193 ASN A C 1
ATOM 1411 O O . ASN A 1 193 ? 13.996 -9.997 -24.150 1.00 58.34 193 ASN A O 1
ATOM 1415 N N . LEU A 1 194 ? 13.718 -8.294 -22.689 1.00 56.97 194 LEU A N 1
ATOM 1416 C CA . LEU A 1 194 ? 12.761 -9.017 -21.862 1.00 56.97 194 LEU A CA 1
ATOM 1417 C C . LEU A 1 194 ? 11.547 -9.355 -22.738 1.00 56.97 194 LEU A C 1
ATOM 1419 O O . LEU A 1 194 ? 11.050 -8.462 -23.437 1.00 56.97 194 LEU A O 1
ATOM 1423 N N . PRO A 1 195 ? 11.064 -10.609 -22.724 1.00 51.59 195 PRO A N 1
ATOM 1424 C CA . PRO A 1 195 ? 9.839 -10.945 -23.427 1.00 51.59 195 PRO A CA 1
ATOM 1425 C C . PRO A 1 195 ? 8.733 -10.034 -22.894 1.00 51.59 195 PRO A C 1
ATOM 1427 O O . PRO A 1 195 ? 8.529 -9.942 -21.684 1.00 51.59 195 PRO A O 1
ATOM 1430 N N . ALA A 1 196 ? 8.046 -9.323 -23.791 1.00 49.72 196 ALA A N 1
ATOM 1431 C CA . ALA A 1 196 ? 6.811 -8.641 -23.435 1.00 49.72 196 ALA A CA 1
ATOM 1432 C C . ALA A 1 196 ? 5.876 -9.713 -22.862 1.00 49.72 196 ALA A C 1
ATOM 1434 O O . ALA A 1 196 ? 5.561 -10.667 -23.573 1.00 49.72 196 ALA A O 1
ATOM 1435 N N . GLY A 1 197 ? 5.556 -9.610 -21.567 1.00 49.00 197 GLY A N 1
ATOM 1436 C CA . GLY A 1 197 ? 4.853 -10.642 -20.810 1.00 49.00 197 GLY A CA 1
ATOM 1437 C C . GLY A 1 197 ? 3.696 -11.248 -21.601 1.00 49.00 197 GLY A C 1
ATOM 1438 O O . GLY A 1 197 ? 2.829 -10.533 -22.105 1.00 49.00 197 GLY A O 1
ATOM 1439 N N . GLY A 1 198 ? 3.731 -12.574 -21.748 1.00 41.69 198 GLY A N 1
ATOM 1440 C CA . GLY A 1 198 ? 2.653 -13.341 -22.348 1.00 41.69 198 GLY A CA 1
ATOM 1441 C C . GLY A 1 198 ? 1.385 -13.178 -21.520 1.00 41.69 198 GLY A C 1
ATOM 1442 O O . GLY A 1 198 ? 1.411 -13.335 -20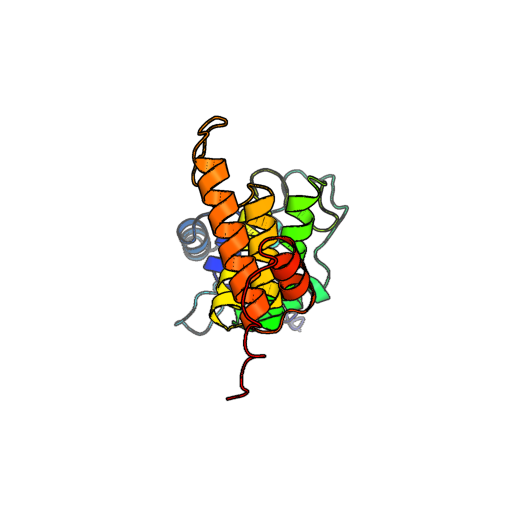.302 1.00 41.69 198 GLY A O 1
ATOM 1443 N N . GLN A 1 199 ? 0.293 -12.847 -22.202 1.00 40.94 199 GLN A N 1
ATOM 1444 C CA . GLN A 1 199 ? -1.050 -12.927 -21.647 1.00 40.94 199 GLN A CA 1
ATOM 1445 C C . GLN A 1 199 ? -1.336 -14.389 -21.282 1.00 40.94 199 GLN A C 1
ATOM 1447 O O . GLN A 1 199 ? -1.205 -15.268 -22.138 1.00 40.94 199 GLN A O 1
ATOM 1452 N N . ALA A 1 200 ? -1.718 -14.628 -20.033 1.00 35.12 200 ALA A N 1
ATOM 1453 C CA . ALA A 1 200 ? -2.427 -15.820 -19.590 1.00 35.12 200 ALA A CA 1
ATOM 1454 C C . ALA A 1 200 ? -3.530 -15.372 -18.631 1.00 35.12 200 ALA A C 1
ATOM 1456 O O . ALA A 1 200 ? -3.220 -14.528 -17.758 1.00 35.12 200 ALA A O 1
#

Solvent-accessible surface area (backbone atoms only — not comparable to full-atom values): 11176 Å² total; per-residue (Å²): 133,80,76,77,75,71,86,70,57,51,38,38,42,62,59,47,14,56,76,54,66,43,54,46,66,58,52,52,48,35,37,75,73,66,77,38,69,80,40,72,89,74,88,50,63,22,33,45,45,67,67,48,51,62,66,49,65,73,76,96,84,74,89,80,42,74,77,48,75,66,54,54,52,36,48,39,40,25,69,73,62,40,42,69,31,12,23,51,54,9,49,55,27,37,52,40,42,74,63,76,47,84,57,86,49,75,74,53,95,87,56,57,41,31,60,47,9,46,59,27,15,52,60,5,35,76,66,62,35,21,69,16,21,35,50,51,13,53,33,15,63,68,69,46,45,95,61,80,85,66,62,92,75,57,79,62,54,60,56,54,25,46,51,48,12,51,50,25,22,48,51,6,27,48,57,59,27,69,66,29,41,53,51,43,44,71,77,40,77,82,62,73,82,74,67,78,57,77,90,127

Organism: NCBI:txid117506

InterPro domains:
  IPR011990 Tetratricopeptide-like helical domain superfamily [G3DSA:1.25.40.10] (70-190)

Sequence (200 aa):
MSALPCPHLSISLHTAAILTGRSVRTWQRRIEEGLVPRLGDGVRALVPFEAVQQSMEGVPGEAANAWSAQDVQTLVRADLGEALAQAQMGSQFALLALRGAAPATPPAPGHDAGRIAHYFLERAAEQAQADAMHWLGLLYAAGLGPTGDASDGDANADTSNNAMALMWIAKAAAHGHAIARQQLAALVPNLPNLPAGGQA

Radius of gyration: 19.14 Å; Cα contacts (8 Å, |Δi|>4): 273; chains: 1; bounding box: 65×40×50 Å

pLDDT: mean 78.87, std 19.26, range [31.42, 98.0]

Foldseek 3Di:
DDDPPDPQLKFALVLLCQLLVHDSVVVVVCCVVVVFPFDDDPPTTITRVVSSVVSQDDDPDPPQAEQDPVNSVLSSCLRVLPLVSLLVQLLQLLVCQLVVDADNYDRDPPHRSLSSSCVSLVSSVVVVNLSSLQSLLVCLCSLSPPPDPPDPDDPVSNVVSNVSSLVSLVSSVLSPNPVSVVVNCVVPVPDDPRPNDDDD